Protein AF-A0A5C7I8L1-F1 (afdb_monomer_lite)

InterPro domains:
  IPR050905 Plant disease resistance NBS-LRR [PTHR33463] (68-186)

Sequence (195 aa):
MMLSGQLDSSQFASCCHCFVFIWFALHTPLSKLKREGNRSGIVGGEGLKMVEIVISVAGKVAEYLVAPVGHQFSYLCNYRSNVDNLKKEFEKLRNEKERVQHLVNDAERNGEEILQNVQKWLISVNVIIDEVGLFVGDEEKAKRQCLGGLCPDLKIRYQLSKKARKEMMVVTRLLAEGKFDQVSYRIVPENVAYV

Foldseek 3Di:
DDDDPPPPPVLCVQVCVVCVVVCCVLPPPVVVVVVVVVVVVPDDPVRVVVVVVVVVVVNVVCVVPCVVVVVLCCLLSCLVVLQVLLVVLLVVLVVLLVVLVVQVVVCVVVVWAFDPLSVVLNVLNVVLVVVVVVLVVLVVVQVVCCPDPDRPDSVSSSVSSVSSNVSSVSSVVSSVSSPDPHTTGDDDPDPPPDD

Secondary structure (DSSP, 8-state):
--------HHHHHHHHHHHHHHHHHHHS-HHHHHHHHHHHT---HHHHHHHHHHHHHHHHHHHHHHHHHHHHHHHHHTHHHHHHHHHHHHHHHHHHHHHHHHHHHHHHHTTPEEPHHHHHHHHHHHHHHHHHHHHHHHHHHHHHTTTTS----HHHHHHHHHHHHHHHHHHHHHHHHT--S--EE--PPP-----

pLDDT: mean 71.3, std 22.6, range [25.81, 98.5]

Radius of gyration: 28.96 Å; chains: 1; bounding box: 76×43×94 Å

Structure (mmCIF, N/CA/C/O backbone):
data_AF-A0A5C7I8L1-F1
#
_entry.id   AF-A0A5C7I8L1-F1
#
loop_
_atom_site.group_PDB
_atom_site.id
_atom_site.type_symbol
_atom_site.label_atom_id
_atom_site.label_alt_id
_atom_site.label_comp_id
_atom_site.label_asym_id
_atom_site.label_entity_id
_atom_site.label_seq_id
_atom_site.pdbx_PDB_ins_code
_atom_site.Cartn_x
_atom_site.Cartn_y
_atom_site.Cartn_z
_atom_site.occupancy
_atom_site.B_iso_or_equiv
_atom_site.auth_seq_id
_atom_site.auth_comp_id
_atom_site.auth_asym_id
_atom_site.auth_atom_id
_atom_site.pdbx_PDB_model_num
ATOM 1 N N . MET A 1 1 ? 4.132 31.130 -2.504 1.00 35.25 1 MET A N 1
ATOM 2 C CA . MET A 1 1 ? 4.542 29.969 -1.690 1.00 35.25 1 MET A CA 1
ATOM 3 C C . MET A 1 1 ? 3.941 28.715 -2.308 1.00 35.25 1 MET A C 1
ATOM 5 O O . MET A 1 1 ? 2.782 28.439 -2.064 1.00 35.25 1 MET A O 1
ATOM 9 N N . MET A 1 2 ? 4.689 28.016 -3.162 1.00 25.81 2 MET A N 1
ATOM 10 C CA . MET A 1 2 ? 4.542 26.578 -3.421 1.00 25.81 2 MET A CA 1
ATOM 11 C C . MET A 1 2 ? 5.914 26.063 -3.848 1.00 25.81 2 MET A C 1
ATOM 13 O O . MET A 1 2 ? 6.629 26.716 -4.605 1.00 25.81 2 MET A O 1
ATOM 17 N N . LEU A 1 3 ? 6.309 24.976 -3.200 1.00 27.98 3 LEU A N 1
ATOM 18 C CA . LEU A 1 3 ? 7.683 24.579 -2.947 1.00 27.98 3 LEU A CA 1
ATOM 19 C C . LEU A 1 3 ? 8.364 24.017 -4.196 1.00 27.98 3 LEU A C 1
ATOM 21 O O . LEU A 1 3 ? 7.908 23.052 -4.804 1.00 27.98 3 LEU A O 1
ATOM 25 N N . SER A 1 4 ? 9.511 24.610 -4.506 1.00 30.22 4 SER A N 1
ATOM 26 C CA . SER A 1 4 ? 10.580 24.056 -5.322 1.00 30.22 4 SER A CA 1
ATOM 27 C C . SER A 1 4 ? 11.080 22.745 -4.708 1.00 30.22 4 SER A C 1
ATOM 29 O O . SER A 1 4 ? 11.973 22.740 -3.861 1.00 30.22 4 SER A O 1
ATOM 31 N N . GLY A 1 5 ? 10.496 21.622 -5.124 1.00 30.44 5 GLY A N 1
ATOM 32 C CA . GLY A 1 5 ? 11.110 20.312 -4.954 1.00 30.44 5 GLY A CA 1
ATOM 33 C C . GLY A 1 5 ? 12.277 20.207 -5.927 1.00 30.44 5 GLY A C 1
ATOM 34 O O . GLY A 1 5 ? 12.062 20.115 -7.133 1.00 30.44 5 GLY A O 1
ATOM 35 N N . GLN A 1 6 ? 13.506 20.275 -5.413 1.00 28.23 6 GLN A N 1
ATOM 36 C CA . GLN A 1 6 ? 14.717 19.999 -6.181 1.00 28.23 6 GLN A CA 1
ATOM 37 C C . GLN A 1 6 ? 14.610 18.605 -6.809 1.00 28.23 6 GLN A C 1
ATOM 39 O O . GLN A 1 6 ? 14.791 17.582 -6.150 1.00 28.23 6 GLN A O 1
ATOM 44 N N . LEU A 1 7 ? 14.310 18.580 -8.104 1.00 32.47 7 LEU A N 1
ATOM 45 C CA . LEU A 1 7 ? 14.575 17.443 -8.969 1.00 32.47 7 LEU A CA 1
ATOM 46 C C . LEU A 1 7 ? 16.098 17.298 -9.056 1.00 32.47 7 LEU A C 1
ATOM 48 O O . LEU A 1 7 ? 16.776 18.042 -9.758 1.00 32.47 7 LEU A O 1
ATOM 52 N N . ASP A 1 8 ? 16.618 16.378 -8.249 1.00 28.36 8 ASP A N 1
ATOM 53 C CA . ASP A 1 8 ? 18.009 15.934 -8.212 1.00 28.36 8 ASP A CA 1
ATOM 54 C C . ASP A 1 8 ? 18.517 15.644 -9.639 1.00 28.36 8 ASP A C 1
ATOM 56 O O . ASP A 1 8 ? 17.899 14.891 -10.397 1.00 28.36 8 ASP A O 1
ATOM 60 N N . SER A 1 9 ? 19.644 16.256 -10.012 1.00 34.78 9 SER A N 1
ATOM 61 C CA . SER A 1 9 ? 20.298 16.160 -11.325 1.00 34.78 9 SER A CA 1
ATOM 62 C C . SER A 1 9 ? 20.662 14.722 -11.722 1.00 34.78 9 SER A C 1
ATOM 64 O O . SER A 1 9 ? 20.837 14.428 -12.908 1.00 34.78 9 SER A O 1
ATOM 66 N N . SER A 1 10 ? 20.665 13.789 -10.765 1.00 37.94 10 SER A N 1
ATOM 67 C CA . SER A 1 10 ? 20.761 12.350 -11.023 1.00 37.94 10 SER A CA 1
ATOM 68 C C . SER A 1 10 ? 19.529 11.749 -11.727 1.00 37.94 10 SER A C 1
ATOM 70 O O . SER A 1 10 ? 19.657 10.729 -12.409 1.00 37.94 10 SER A O 1
ATOM 72 N N . GLN A 1 11 ? 18.342 12.371 -11.628 1.00 39.69 11 GLN A N 1
ATOM 73 C CA . GLN A 1 11 ? 17.119 11.920 -12.317 1.00 39.69 11 GLN A CA 1
ATOM 74 C C . GLN A 1 11 ? 17.184 12.153 -13.827 1.00 39.69 11 GLN A C 1
ATOM 76 O O . GLN A 1 11 ? 16.751 11.299 -14.603 1.00 39.69 11 GLN A O 1
ATOM 81 N N . PHE A 1 12 ? 17.786 13.265 -14.255 1.00 31.41 12 PHE A N 1
ATOM 82 C CA . PHE A 1 12 ? 17.987 13.535 -15.675 1.00 31.41 12 PHE A CA 1
ATOM 83 C C . PHE A 1 12 ? 19.061 12.626 -16.272 1.00 31.41 12 PHE A C 1
ATOM 85 O O . PHE A 1 12 ? 18.862 12.113 -17.364 1.00 31.41 12 PHE A O 1
ATOM 92 N N . ALA A 1 13 ? 20.146 12.317 -15.558 1.00 35.22 13 ALA A N 1
ATOM 93 C CA . ALA A 1 13 ? 21.229 11.496 -16.109 1.00 35.22 13 ALA A CA 1
ATOM 94 C C . ALA A 1 13 ? 20.788 10.075 -16.532 1.00 35.22 13 ALA A C 1
ATOM 96 O O . ALA A 1 13 ? 21.251 9.571 -17.555 1.00 35.22 13 ALA A O 1
ATOM 97 N N . SER A 1 14 ? 19.848 9.446 -15.810 1.00 41.12 14 SER A N 1
ATOM 98 C CA . SER A 1 14 ? 19.389 8.079 -16.127 1.00 41.12 14 SER A CA 1
ATOM 99 C C . SER A 1 14 ? 18.373 8.013 -17.282 1.00 41.12 14 SER A C 1
ATOM 101 O O . SER A 1 14 ? 18.357 7.038 -18.030 1.00 41.12 14 SER A O 1
ATOM 103 N N . CYS A 1 15 ? 17.570 9.067 -17.481 1.00 42.03 15 CYS A N 1
ATOM 104 C CA . CYS A 1 15 ? 16.625 9.168 -18.603 1.00 42.03 15 CYS A CA 1
ATOM 105 C C . CYS A 1 15 ? 17.247 9.810 -19.853 1.00 42.03 15 CYS A C 1
ATOM 107 O O . CYS A 1 15 ? 16.900 9.434 -20.976 1.00 42.03 15 CYS A O 1
ATOM 109 N N . CYS A 1 16 ? 18.200 10.730 -19.682 1.00 40.06 16 CYS A N 1
ATOM 110 C CA . CYS A 1 16 ? 18.861 11.409 -20.787 1.00 40.06 16 CYS A CA 1
ATOM 111 C C . CYS A 1 16 ? 19.688 10.443 -21.631 1.00 40.06 16 CYS A C 1
ATOM 113 O O . CYS A 1 16 ? 19.670 10.586 -22.837 1.00 40.06 16 CYS A O 1
ATOM 115 N N . HIS A 1 17 ? 20.323 9.396 -21.101 1.00 40.94 17 HIS A N 1
ATOM 116 C CA . HIS A 1 17 ? 21.058 8.483 -21.990 1.00 40.94 17 HIS A CA 1
ATOM 117 C C . HIS A 1 17 ? 20.153 7.632 -22.906 1.00 40.94 17 HIS A C 1
ATOM 119 O O . HIS A 1 17 ? 20.587 7.252 -23.983 1.00 40.94 17 HIS A O 1
ATOM 125 N N . CYS A 1 18 ? 18.886 7.372 -22.569 1.00 40.22 18 CYS A N 1
ATOM 126 C CA . CYS A 1 18 ? 17.985 6.660 -23.491 1.00 40.22 18 CYS A CA 1
ATOM 127 C C . CYS A 1 18 ? 17.294 7.613 -24.474 1.00 40.22 18 CYS A C 1
ATOM 129 O O . CYS A 1 18 ? 17.267 7.341 -25.672 1.00 40.22 18 CYS A O 1
ATOM 131 N N . PHE A 1 19 ? 16.795 8.761 -24.005 1.00 41.31 19 PHE A N 1
ATOM 132 C CA . PHE A 1 19 ? 16.147 9.732 -24.891 1.00 41.31 19 PHE A CA 1
ATOM 133 C C . PHE A 1 19 ? 17.138 10.552 -25.711 1.00 41.31 19 PHE A C 1
ATOM 135 O O . PHE A 1 19 ? 16.836 10.826 -26.858 1.00 41.31 19 PHE A O 1
ATOM 142 N N . VAL A 1 20 ? 18.323 10.901 -25.201 1.00 44.50 20 VAL A N 1
ATOM 143 C CA . VAL A 1 20 ? 19.348 11.624 -25.976 1.00 44.50 20 VAL A CA 1
ATOM 144 C C . VAL A 1 20 ? 19.975 10.710 -27.018 1.00 44.50 20 VAL A C 1
ATOM 146 O O . VAL A 1 20 ? 20.242 11.206 -28.095 1.00 44.50 20 VAL A O 1
ATOM 149 N N . PHE A 1 21 ? 20.138 9.399 -26.793 1.00 42.41 21 PHE A N 1
ATOM 150 C CA . PHE A 1 21 ? 20.603 8.492 -27.857 1.00 42.41 21 PHE A CA 1
ATOM 151 C C . PHE A 1 21 ? 19.530 8.235 -28.916 1.00 42.41 21 PHE A C 1
ATOM 153 O O . PHE A 1 21 ? 19.849 8.247 -30.099 1.00 42.41 21 PHE A O 1
ATOM 160 N N . ILE A 1 22 ? 18.263 8.070 -28.527 1.00 45.62 22 ILE A N 1
ATOM 161 C CA . ILE A 1 22 ? 17.156 7.920 -29.485 1.00 45.62 22 ILE A CA 1
ATOM 162 C C . ILE A 1 22 ? 16.899 9.244 -30.225 1.00 45.62 22 ILE A C 1
ATOM 164 O O . ILE A 1 22 ? 16.724 9.240 -31.436 1.00 45.62 22 ILE A O 1
ATOM 168 N N . TRP A 1 23 ? 16.972 10.390 -29.545 1.00 40.44 23 TRP A N 1
ATOM 169 C CA . TRP A 1 23 ? 16.882 11.722 -30.148 1.00 40.44 23 TRP A CA 1
ATOM 170 C C . TRP A 1 23 ? 18.102 12.030 -31.017 1.00 40.44 23 TRP A C 1
ATOM 172 O O . TRP A 1 23 ? 17.923 12.490 -32.130 1.00 40.44 23 TRP A O 1
ATOM 182 N N . PHE A 1 24 ? 19.337 11.731 -30.602 1.00 39.69 24 PHE A N 1
ATOM 183 C CA . PHE A 1 24 ? 20.508 11.878 -31.475 1.00 39.69 24 PHE A CA 1
ATOM 184 C C . PHE A 1 24 ? 20.442 10.931 -32.670 1.00 39.69 24 PHE A C 1
ATOM 186 O O . PHE A 1 24 ? 20.843 11.346 -33.745 1.00 39.69 24 PHE A O 1
ATOM 193 N N . ALA A 1 25 ? 19.934 9.705 -32.527 1.00 45.06 25 ALA A N 1
ATOM 194 C CA . ALA A 1 25 ? 19.793 8.761 -33.636 1.00 45.06 25 ALA A CA 1
ATOM 195 C C . ALA A 1 25 ? 18.643 9.124 -34.596 1.00 45.06 25 ALA A C 1
ATOM 197 O O . ALA A 1 25 ? 18.759 8.880 -35.792 1.00 45.06 25 ALA A O 1
ATOM 198 N N . LEU A 1 26 ? 17.561 9.737 -34.100 1.00 46.12 26 LEU A N 1
ATOM 199 C CA . LEU A 1 26 ? 16.397 10.156 -34.899 1.00 46.12 26 LEU A CA 1
ATOM 200 C C . LEU A 1 26 ? 16.487 11.605 -35.417 1.00 46.12 26 LEU A C 1
ATOM 202 O O . LEU A 1 26 ? 15.844 11.937 -36.405 1.00 46.12 26 LEU A O 1
ATOM 206 N N . HIS A 1 27 ? 17.280 12.465 -34.771 1.00 45.00 27 HIS A N 1
ATOM 207 C CA . HIS A 1 27 ? 17.496 13.877 -35.117 1.00 45.00 27 HIS A CA 1
ATOM 208 C C . HIS A 1 27 ? 18.967 14.211 -35.420 1.00 45.00 27 HIS A C 1
ATOM 210 O O . HIS A 1 27 ? 19.322 15.390 -35.466 1.00 45.00 27 HIS A O 1
ATOM 216 N N . THR A 1 28 ? 19.852 13.238 -35.684 1.00 44.91 28 THR A N 1
ATOM 217 C CA . THR A 1 28 ? 21.019 13.563 -36.520 1.00 44.91 28 THR A CA 1
ATOM 218 C C . THR A 1 28 ? 20.488 13.749 -37.933 1.00 44.91 28 THR A C 1
ATOM 220 O O . THR A 1 28 ? 20.011 12.790 -38.539 1.00 44.91 28 THR A O 1
ATOM 223 N N . PRO A 1 29 ? 20.505 14.974 -38.484 1.00 46.12 29 PRO A N 1
ATOM 224 C CA . PRO A 1 29 ? 19.939 15.183 -39.800 1.00 46.12 29 PRO A CA 1
ATOM 225 C C . PRO A 1 29 ? 20.764 14.376 -40.809 1.00 46.12 29 PRO A C 1
ATOM 227 O O . PRO A 1 29 ? 21.992 14.503 -40.851 1.00 46.12 29 PRO A O 1
ATOM 230 N N . LEU A 1 30 ? 20.084 13.574 -41.640 1.00 49.22 30 LEU A N 1
ATOM 231 C CA . LEU A 1 30 ? 20.656 12.798 -42.758 1.00 49.22 30 LEU A CA 1
ATOM 232 C C . LEU A 1 30 ? 21.676 13.601 -43.590 1.00 49.22 30 LEU A C 1
ATOM 234 O O . LEU A 1 30 ? 22.592 13.041 -44.194 1.00 49.22 30 LEU A O 1
ATOM 238 N N . SER A 1 31 ? 21.527 14.928 -43.609 1.00 45.38 31 SER A N 1
ATOM 239 C CA . SER A 1 31 ? 22.418 15.877 -44.270 1.00 45.38 31 SER A CA 1
ATOM 240 C C . SER A 1 31 ? 23.874 15.827 -43.788 1.00 45.38 31 SER A C 1
ATOM 242 O O . SER A 1 31 ? 24.760 16.184 -44.565 1.00 45.38 31 SER A O 1
ATOM 244 N N . LYS A 1 32 ? 24.160 15.366 -42.559 1.00 52.31 32 LYS A N 1
ATOM 245 C CA . LYS A 1 32 ? 25.540 15.170 -42.079 1.00 52.31 32 LYS A CA 1
ATOM 246 C C . LYS A 1 32 ? 26.186 13.907 -42.654 1.00 52.31 32 LYS A C 1
ATOM 248 O O . LYS A 1 32 ? 27.288 14.002 -43.181 1.00 52.31 32 LYS A O 1
ATOM 253 N N . LEU A 1 33 ? 25.471 12.780 -42.684 1.00 49.44 33 LEU A N 1
ATOM 254 C CA . LEU A 1 33 ? 25.961 11.533 -43.295 1.00 49.44 33 LEU A CA 1
ATOM 255 C C . LEU A 1 33 ? 26.162 11.673 -44.816 1.00 49.44 33 LEU A C 1
ATOM 257 O O . LEU A 1 33 ? 27.167 11.215 -45.359 1.00 49.44 33 LEU A O 1
ATOM 261 N N . LYS A 1 34 ? 25.258 12.393 -45.500 1.00 46.16 34 LYS A N 1
ATOM 262 C CA . LYS A 1 34 ? 25.374 12.725 -46.935 1.00 46.16 34 LYS A CA 1
ATOM 263 C C . LYS A 1 34 ? 26.643 13.538 -47.246 1.00 46.16 34 LYS A C 1
ATOM 265 O O . LYS A 1 34 ? 27.262 13.345 -48.291 1.00 46.16 34 LYS A O 1
ATOM 270 N N . ARG A 1 35 ? 27.038 14.445 -46.342 1.00 47.19 35 ARG A N 1
ATOM 271 C CA . ARG A 1 35 ? 28.202 15.335 -46.501 1.00 47.19 35 ARG A CA 1
ATOM 272 C C . ARG A 1 35 ? 29.532 14.605 -46.293 1.00 47.19 35 ARG A C 1
ATOM 274 O O . ARG A 1 35 ? 30.491 14.921 -46.990 1.00 47.19 35 ARG A O 1
ATOM 281 N N . GLU A 1 36 ? 29.579 13.630 -45.387 1.00 47.38 36 GLU A N 1
ATOM 282 C CA . GLU A 1 36 ? 30.750 12.767 -45.165 1.00 47.38 36 GLU A CA 1
ATOM 283 C C . GLU A 1 36 ? 30.988 11.826 -46.364 1.00 47.38 36 GLU A C 1
ATOM 285 O O . GLU A 1 36 ? 32.103 11.737 -46.878 1.00 47.38 36 GLU A O 1
ATOM 290 N N . GLY A 1 37 ? 29.925 11.189 -46.878 1.00 47.81 37 GLY A N 1
ATOM 291 C CA . GLY A 1 37 ? 30.009 10.252 -48.007 1.00 47.81 37 GLY A CA 1
ATOM 292 C C . GLY A 1 37 ? 30.434 10.906 -49.327 1.00 47.81 37 GLY A C 1
ATOM 293 O O . GLY A 1 37 ? 31.308 10.385 -50.019 1.00 47.81 37 GLY A O 1
ATOM 294 N N . ASN A 1 38 ? 29.897 12.093 -49.644 1.00 45.34 38 ASN A N 1
ATOM 295 C CA . ASN A 1 38 ? 30.306 12.857 -50.832 1.00 45.34 38 ASN A CA 1
ATOM 296 C C . ASN A 1 38 ? 31.734 13.418 -50.731 1.00 45.34 38 ASN A C 1
ATOM 298 O O . ASN A 1 38 ? 32.359 13.663 -51.759 1.00 45.34 38 ASN A O 1
ATOM 302 N N . ARG A 1 39 ? 32.257 13.638 -49.516 1.00 48.75 39 ARG A N 1
ATOM 303 C CA . ARG A 1 39 ? 33.617 14.156 -49.296 1.00 48.75 39 ARG A CA 1
ATOM 304 C C . ARG A 1 39 ? 34.689 13.078 -49.474 1.00 48.75 39 ARG A C 1
ATOM 306 O O . ARG A 1 39 ? 35.819 13.410 -49.808 1.00 48.75 39 ARG A O 1
ATOM 313 N N . SER A 1 40 ? 34.345 11.811 -49.254 1.00 51.38 40 SER A N 1
ATOM 314 C CA . SER A 1 40 ? 35.306 10.704 -49.286 1.00 51.38 40 SER A CA 1
ATOM 315 C C . SER A 1 40 ? 35.397 10.006 -50.658 1.00 51.38 40 SER A C 1
ATOM 317 O O . SER A 1 40 ? 36.338 9.260 -50.894 1.00 51.38 40 SER A O 1
ATOM 319 N N . GLY A 1 41 ? 34.469 10.269 -51.592 1.00 52.19 41 GLY A N 1
ATOM 320 C CA . GLY A 1 41 ? 34.546 9.784 -52.983 1.00 52.19 41 GLY A CA 1
ATOM 321 C C . GLY A 1 41 ? 34.340 8.272 -53.176 1.00 52.19 41 GLY A C 1
ATOM 322 O O . GLY A 1 41 ? 34.645 7.751 -54.243 1.00 52.19 41 GLY A O 1
ATOM 323 N N . ILE A 1 42 ? 33.830 7.556 -52.166 1.00 52.72 42 ILE A N 1
ATOM 324 C CA . ILE A 1 42 ? 33.903 6.080 -52.096 1.00 52.72 42 ILE A CA 1
ATOM 325 C C . ILE A 1 42 ? 32.679 5.369 -52.721 1.00 52.72 42 ILE A C 1
ATOM 327 O O . ILE A 1 42 ? 32.702 4.156 -52.893 1.00 52.72 42 ILE A O 1
ATOM 331 N N . VAL A 1 43 ? 31.599 6.068 -53.101 1.00 53.19 43 VAL A N 1
ATOM 332 C CA . VAL A 1 43 ? 30.349 5.399 -53.528 1.00 53.19 43 VAL A CA 1
ATOM 333 C C . VAL A 1 43 ? 29.802 5.981 -54.834 1.00 53.19 43 VAL A C 1
ATOM 335 O O . VAL A 1 43 ? 29.354 7.125 -54.875 1.00 53.19 43 VAL A O 1
ATOM 338 N N . GLY A 1 44 ? 29.814 5.178 -55.904 1.00 54.53 44 GLY A N 1
ATOM 339 C CA . GLY A 1 44 ? 29.181 5.512 -57.186 1.00 54.53 44 GLY A CA 1
ATOM 340 C C . GLY A 1 44 ? 27.657 5.681 -57.078 1.00 54.53 44 GLY A C 1
ATOM 341 O O . GLY A 1 44 ? 27.030 5.233 -56.115 1.00 54.53 44 GLY A O 1
ATOM 342 N N . GLY A 1 45 ? 27.043 6.322 -58.080 1.00 56.06 45 GLY A N 1
ATOM 343 C CA . GLY A 1 45 ? 25.639 6.771 -58.050 1.00 56.06 45 GLY A CA 1
ATOM 344 C C . GLY A 1 45 ? 24.581 5.694 -57.755 1.00 56.06 45 GLY A C 1
ATOM 345 O O . GLY A 1 45 ? 23.511 6.019 -57.243 1.00 56.06 45 GLY A O 1
ATOM 346 N N . GLU A 1 46 ? 24.872 4.418 -58.010 1.00 57.28 46 GLU A N 1
ATOM 347 C CA . GLU A 1 46 ? 23.982 3.293 -57.684 1.00 57.28 46 GLU A CA 1
ATOM 348 C C . GLU A 1 46 ? 24.056 2.883 -56.204 1.00 57.28 46 GLU A C 1
ATOM 350 O O . GLU A 1 46 ? 23.029 2.588 -55.589 1.00 57.28 46 GLU A O 1
ATOM 355 N N . GLY A 1 47 ? 25.239 2.961 -55.585 1.00 52.31 47 GLY A N 1
ATOM 356 C CA . GLY A 1 47 ? 25.417 2.684 -54.156 1.00 52.31 47 GLY A CA 1
ATOM 357 C C . GLY A 1 47 ? 24.760 3.742 -53.261 1.00 52.31 47 GLY A C 1
ATOM 358 O O . GLY A 1 47 ? 24.229 3.415 -52.202 1.00 52.31 47 GLY A O 1
ATOM 359 N N . LEU A 1 48 ? 24.698 4.998 -53.719 1.00 56.69 48 LEU A N 1
ATOM 360 C CA . LEU A 1 48 ? 23.981 6.081 -53.032 1.00 56.69 48 LEU A CA 1
ATOM 361 C C . LEU A 1 48 ? 22.461 5.854 -52.986 1.00 56.69 48 LEU A C 1
ATOM 363 O O . LEU A 1 48 ? 21.840 6.157 -51.968 1.00 56.69 48 LEU A O 1
ATOM 367 N N . LYS A 1 49 ? 21.872 5.283 -54.047 1.00 62.16 49 LYS A N 1
ATOM 368 C CA . LYS A 1 49 ? 20.436 4.949 -54.092 1.00 62.16 49 LYS A CA 1
ATOM 369 C C . LYS A 1 49 ? 20.084 3.824 -53.121 1.00 62.16 49 LYS A C 1
ATOM 371 O O . LYS A 1 49 ? 19.077 3.913 -52.426 1.00 62.16 49 LYS A O 1
ATOM 376 N N . MET A 1 50 ? 20.928 2.795 -53.030 1.00 57.50 50 MET A N 1
ATOM 377 C CA . MET A 1 50 ? 20.740 1.705 -52.064 1.00 57.50 50 MET A CA 1
ATOM 378 C C . MET A 1 50 ? 20.786 2.206 -50.616 1.00 57.50 50 MET A C 1
ATOM 380 O O . MET A 1 50 ? 19.923 1.846 -49.818 1.00 57.50 50 MET A O 1
ATOM 384 N N . VAL A 1 51 ? 21.736 3.086 -50.283 1.00 50.50 51 VAL A N 1
ATOM 385 C CA . VAL A 1 51 ? 21.834 3.684 -48.941 1.00 50.50 51 VAL A CA 1
ATOM 386 C C . VAL A 1 51 ? 20.597 4.530 -48.609 1.00 50.50 51 VAL A C 1
ATOM 388 O O . VAL A 1 51 ? 20.066 4.421 -47.506 1.00 50.50 51 VAL A O 1
ATOM 391 N N . GLU A 1 52 ? 20.080 5.323 -49.551 1.00 56.53 52 GLU A N 1
ATOM 392 C CA . GLU A 1 52 ? 18.859 6.119 -49.337 1.00 56.53 52 GLU A CA 1
ATOM 393 C C . GLU A 1 52 ? 17.611 5.262 -49.099 1.00 56.53 52 GLU A C 1
ATOM 395 O O . GLU A 1 52 ? 16.815 5.574 -48.210 1.00 56.53 52 GLU A O 1
ATOM 400 N N . ILE A 1 53 ? 17.456 4.160 -49.841 1.00 68.69 53 ILE A N 1
ATOM 401 C CA . ILE A 1 53 ? 16.333 3.230 -49.665 1.00 68.69 53 ILE A CA 1
ATOM 402 C C . ILE A 1 53 ? 16.395 2.581 -48.280 1.00 68.69 53 ILE A C 1
ATOM 404 O O . ILE A 1 53 ? 15.392 2.562 -47.566 1.00 68.69 53 ILE A O 1
ATOM 408 N N . VAL A 1 54 ? 17.574 2.110 -47.863 1.00 55.91 54 VAL A N 1
ATOM 409 C CA . VAL A 1 54 ? 17.766 1.490 -46.542 1.00 55.91 54 VAL A CA 1
ATOM 410 C C . VAL A 1 54 ? 17.449 2.479 -45.416 1.00 55.91 54 VAL A C 1
ATOM 412 O O . VAL A 1 54 ? 16.758 2.112 -44.466 1.00 55.91 54 VAL A O 1
ATOM 415 N N . ILE A 1 55 ? 17.869 3.743 -45.534 1.00 58.69 55 ILE A N 1
ATOM 416 C CA . ILE A 1 55 ? 17.575 4.774 -44.526 1.00 58.69 55 ILE A CA 1
ATOM 417 C C . ILE A 1 55 ? 16.077 5.121 -44.491 1.00 58.69 55 ILE A C 1
ATOM 419 O O . ILE A 1 55 ? 15.509 5.258 -43.409 1.00 58.69 55 ILE A O 1
ATOM 423 N N . SER A 1 56 ? 15.413 5.230 -45.646 1.00 64.19 56 SER A N 1
ATOM 424 C CA . SER A 1 56 ? 13.973 5.526 -45.718 1.00 64.19 56 SER A CA 1
ATOM 425 C C . SER A 1 56 ? 13.122 4.414 -45.095 1.00 64.19 56 SER A C 1
ATOM 427 O O . SER A 1 56 ? 12.196 4.688 -44.327 1.00 64.19 56 SER A O 1
ATOM 429 N N . VAL A 1 57 ? 13.472 3.155 -45.372 1.00 65.81 57 VAL A N 1
ATOM 430 C CA . VAL A 1 57 ? 12.818 1.988 -44.768 1.00 65.81 57 VAL A CA 1
ATOM 431 C C . VAL A 1 57 ? 13.068 1.958 -43.259 1.00 65.81 57 VAL A C 1
ATOM 433 O O . VAL A 1 57 ? 12.117 1.794 -42.497 1.00 65.81 57 VAL A O 1
ATOM 436 N N . ALA A 1 58 ? 14.307 2.190 -42.814 1.00 53.50 58 ALA A N 1
ATOM 437 C CA . ALA A 1 58 ? 14.642 2.254 -41.391 1.00 53.50 58 ALA A CA 1
ATOM 438 C C . ALA A 1 58 ? 13.877 3.370 -40.652 1.00 53.50 58 ALA A C 1
ATOM 440 O O . ALA A 1 58 ? 13.385 3.136 -39.550 1.00 53.50 58 ALA A O 1
ATOM 441 N N . GLY A 1 59 ? 13.711 4.546 -41.267 1.00 59.12 59 GLY A N 1
ATOM 442 C CA . GLY A 1 59 ? 12.942 5.662 -40.706 1.00 59.12 59 GLY A CA 1
ATOM 443 C C . GLY A 1 59 ? 11.465 5.322 -40.498 1.00 59.12 59 GLY A C 1
ATOM 444 O O . GLY A 1 59 ? 10.941 5.503 -39.401 1.00 59.12 59 GLY A O 1
ATOM 445 N N . LYS A 1 60 ? 10.812 4.725 -41.505 1.00 59.44 60 LYS A N 1
ATOM 446 C CA . LYS A 1 60 ? 9.418 4.269 -41.370 1.00 59.44 60 LYS A CA 1
ATOM 447 C C . LYS A 1 60 ? 9.266 3.195 -40.297 1.00 59.44 60 LYS A C 1
ATOM 449 O O . LYS A 1 60 ? 8.334 3.257 -39.504 1.00 59.44 60 LYS A O 1
ATOM 454 N N . VAL A 1 61 ? 10.179 2.224 -40.242 1.00 56.69 61 VAL A N 1
ATOM 455 C CA . VAL A 1 61 ? 10.163 1.181 -39.202 1.00 56.69 61 VAL A CA 1
ATOM 456 C C . VAL A 1 61 ? 10.328 1.796 -37.808 1.00 56.69 61 VAL A C 1
ATOM 458 O O . VAL A 1 61 ? 9.625 1.392 -36.884 1.00 56.69 61 VAL A O 1
ATOM 461 N N . ALA A 1 62 ? 11.184 2.809 -37.650 1.00 51.41 62 ALA A N 1
ATOM 462 C CA . ALA A 1 62 ? 11.340 3.519 -36.385 1.00 51.41 62 ALA A CA 1
ATOM 463 C C . ALA A 1 62 ? 10.043 4.226 -35.951 1.00 51.41 62 ALA A C 1
ATOM 465 O O . ALA A 1 62 ? 9.637 4.071 -34.802 1.00 51.41 62 ALA A O 1
ATOM 466 N N . GLU A 1 63 ? 9.340 4.917 -36.853 1.00 53.59 63 GLU A N 1
ATOM 467 C CA . GLU A 1 63 ? 8.063 5.587 -36.546 1.00 53.59 63 GLU A CA 1
ATOM 468 C C . GLU A 1 63 ? 6.992 4.616 -36.013 1.00 53.59 63 GLU A C 1
ATOM 470 O O . GLU A 1 63 ? 6.321 4.921 -35.025 1.00 53.59 63 GLU A O 1
ATOM 475 N N . TYR A 1 64 ? 6.879 3.413 -36.593 1.00 51.84 64 TYR A N 1
ATOM 476 C CA . TYR A 1 64 ? 5.935 2.386 -36.124 1.00 51.84 64 TYR A CA 1
ATOM 477 C C . TYR A 1 64 ? 6.324 1.762 -34.775 1.00 51.84 64 TYR A C 1
ATOM 479 O O . TYR A 1 64 ? 5.453 1.313 -34.027 1.00 51.84 64 TYR A O 1
ATOM 487 N N . LEU A 1 65 ? 7.618 1.734 -34.442 1.00 46.31 65 LEU A N 1
ATOM 488 C CA . LEU A 1 65 ? 8.125 1.135 -33.205 1.00 46.31 65 LEU A CA 1
ATOM 489 C C . LEU A 1 65 ? 8.173 2.118 -32.025 1.00 46.31 65 LEU A C 1
ATOM 491 O O . LEU A 1 65 ? 8.166 1.675 -30.879 1.00 46.31 65 LEU A O 1
ATOM 495 N N . VAL A 1 66 ? 8.165 3.436 -32.254 1.00 49.91 66 VAL A N 1
ATOM 496 C CA . VAL A 1 66 ? 8.254 4.449 -31.181 1.00 49.91 66 VAL A CA 1
ATOM 497 C C . VAL A 1 66 ? 7.048 4.405 -30.230 1.00 49.91 66 VAL A C 1
ATOM 499 O O . VAL A 1 66 ? 7.224 4.475 -29.011 1.00 49.91 66 VAL A O 1
ATOM 502 N N . ALA A 1 67 ? 5.824 4.245 -30.746 1.00 48.47 67 ALA A N 1
ATOM 503 C CA . ALA A 1 67 ? 4.613 4.319 -29.921 1.00 48.47 67 ALA A CA 1
ATOM 504 C C . ALA A 1 67 ? 4.420 3.121 -28.954 1.00 48.47 67 ALA A C 1
ATOM 506 O O . ALA A 1 67 ? 4.176 3.361 -27.767 1.00 48.47 67 ALA A O 1
ATOM 507 N N . PRO A 1 68 ? 4.583 1.844 -29.369 1.00 45.34 68 PRO A N 1
ATOM 508 C CA . PRO A 1 68 ? 4.480 0.696 -28.456 1.00 45.34 68 PRO A CA 1
ATOM 509 C C . PRO A 1 68 ? 5.606 0.656 -27.413 1.00 45.34 68 PRO A C 1
ATOM 511 O O . PRO A 1 68 ? 5.395 0.267 -26.261 1.00 45.34 68 PRO A O 1
ATOM 514 N N . VAL A 1 69 ? 6.806 1.087 -27.812 1.00 46.75 69 VAL A N 1
ATOM 515 C CA . VAL A 1 69 ? 8.005 1.113 -26.966 1.00 46.75 69 VAL A CA 1
ATOM 516 C C . VAL A 1 69 ? 7.882 2.193 -25.884 1.00 46.75 69 VAL A C 1
ATOM 518 O O . VAL A 1 69 ? 8.239 1.946 -24.732 1.00 46.75 69 VAL A O 1
ATOM 521 N N . GLY A 1 70 ? 7.275 3.345 -26.191 1.00 51.03 70 GLY A N 1
ATOM 522 C CA . GLY A 1 70 ? 7.097 4.452 -25.245 1.00 51.03 70 GLY A CA 1
ATOM 523 C C . GLY A 1 70 ? 6.337 4.083 -23.962 1.00 51.03 70 GLY A C 1
ATOM 524 O O . GLY A 1 70 ? 6.768 4.442 -22.865 1.00 51.03 70 GLY A O 1
ATOM 525 N N . HIS A 1 71 ? 5.250 3.305 -24.056 1.00 56.09 71 HIS A N 1
ATOM 526 C CA . HIS A 1 71 ? 4.480 2.905 -22.868 1.00 56.09 71 HIS A CA 1
ATOM 527 C C . HIS A 1 71 ? 5.275 1.963 -21.950 1.00 56.09 71 HIS A C 1
ATOM 529 O O . HIS A 1 71 ? 5.225 2.101 -20.728 1.00 56.09 71 HIS A O 1
ATOM 535 N N . GLN A 1 72 ? 6.057 1.035 -22.510 1.00 51.91 72 GLN A N 1
ATOM 536 C CA . GLN A 1 72 ? 6.906 0.134 -21.722 1.00 51.91 72 GLN A CA 1
ATOM 537 C C . GLN A 1 72 ? 8.115 0.861 -21.115 1.00 51.91 72 GLN A C 1
ATOM 539 O O . GLN A 1 72 ? 8.447 0.627 -19.951 1.00 51.91 72 GLN A O 1
ATOM 544 N N . PHE A 1 73 ? 8.708 1.805 -21.852 1.00 54.25 73 PHE A N 1
ATOM 545 C CA . PHE A 1 73 ? 9.786 2.662 -21.354 1.00 54.25 73 PHE A CA 1
ATOM 546 C C . PHE A 1 73 ? 9.322 3.635 -20.272 1.00 54.25 73 PHE A C 1
ATOM 548 O O . PHE A 1 73 ? 10.109 3.954 -19.384 1.00 54.25 73 PHE A O 1
ATOM 555 N N . SER A 1 74 ? 8.046 4.038 -20.258 1.00 61.72 74 SER A N 1
A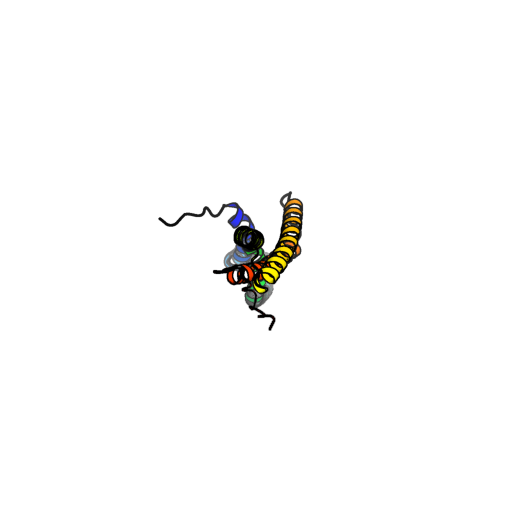TOM 556 C CA . SER A 1 74 ? 7.511 4.912 -19.206 1.00 61.72 74 SER A CA 1
ATOM 557 C C . SER A 1 74 ? 7.716 4.334 -17.801 1.00 61.72 74 SER A C 1
ATOM 559 O O . SER A 1 74 ? 8.056 5.068 -16.881 1.00 61.72 74 SER A O 1
ATOM 561 N N . TYR A 1 75 ? 7.616 3.012 -17.628 1.00 58.50 75 TYR A N 1
ATOM 562 C CA . TYR A 1 75 ? 7.856 2.352 -16.340 1.00 58.50 75 TYR A CA 1
ATOM 563 C C . TYR A 1 75 ? 9.331 2.354 -15.931 1.00 58.50 75 TYR A C 1
ATOM 565 O O . TYR A 1 75 ? 9.621 2.374 -14.735 1.00 58.50 75 TYR A O 1
ATOM 573 N N . LEU A 1 76 ? 10.247 2.334 -16.904 1.00 60.00 76 LEU A N 1
ATOM 574 C CA . LEU A 1 76 ? 11.693 2.422 -16.686 1.00 60.00 76 LEU A CA 1
ATOM 575 C C . LEU A 1 76 ? 12.102 3.855 -16.343 1.00 60.00 76 LEU A C 1
ATOM 577 O O . LEU A 1 76 ? 12.794 4.073 -15.351 1.00 60.00 76 LEU A O 1
ATOM 581 N N . CYS A 1 77 ? 11.614 4.826 -17.117 1.00 57.22 77 CYS A N 1
ATOM 582 C CA . CYS A 1 77 ? 11.860 6.249 -16.902 1.00 57.22 77 CYS A CA 1
ATOM 583 C C . CYS A 1 77 ? 11.226 6.755 -15.598 1.00 57.22 77 CYS A C 1
ATOM 585 O O . CYS A 1 77 ? 11.832 7.552 -14.889 1.00 57.22 77 CYS A O 1
ATOM 587 N N . ASN A 1 78 ? 10.052 6.230 -15.233 1.00 66.88 78 ASN A N 1
ATOM 588 C CA . ASN A 1 78 ? 9.330 6.603 -14.015 1.00 66.88 78 ASN A CA 1
ATOM 589 C C . ASN A 1 78 ? 9.584 5.639 -12.847 1.00 66.88 78 ASN A C 1
ATOM 591 O O . ASN A 1 78 ? 8.902 5.740 -11.832 1.00 66.88 78 ASN A O 1
ATOM 595 N N . TYR A 1 79 ? 10.547 4.713 -12.956 1.00 73.50 79 TYR A N 1
ATOM 596 C CA . TYR A 1 79 ? 10.845 3.719 -11.916 1.00 73.50 79 TYR A CA 1
ATOM 597 C C . TYR A 1 79 ? 11.016 4.365 -10.536 1.00 73.50 79 TYR A C 1
ATOM 599 O O . TYR A 1 79 ? 10.314 4.001 -9.595 1.00 73.50 79 TYR A O 1
ATOM 607 N N . ARG A 1 80 ? 11.903 5.366 -10.438 1.00 74.69 80 ARG A N 1
ATOM 608 C CA . ARG A 1 80 ? 12.197 6.062 -9.177 1.00 74.69 80 ARG A CA 1
ATOM 609 C C . ARG A 1 80 ? 10.954 6.756 -8.625 1.00 74.69 80 ARG A C 1
ATOM 611 O O . ARG A 1 80 ? 10.623 6.560 -7.468 1.00 74.69 80 ARG A O 1
ATOM 618 N N . SER A 1 81 ? 10.215 7.475 -9.471 1.00 79.31 81 SER A N 1
ATOM 619 C CA . SER A 1 81 ? 8.977 8.141 -9.049 1.00 79.31 81 SER A CA 1
ATOM 620 C C . SER A 1 81 ? 7.912 7.149 -8.569 1.00 79.31 81 SER A C 1
ATOM 622 O O . SER A 1 81 ? 7.297 7.383 -7.536 1.00 79.31 81 SER A O 1
ATOM 624 N N . ASN A 1 82 ? 7.716 6.020 -9.257 1.00 79.19 82 ASN A N 1
ATOM 625 C CA . ASN A 1 82 ? 6.738 5.005 -8.855 1.00 79.19 82 ASN A CA 1
ATOM 626 C C . ASN A 1 82 ? 7.085 4.384 -7.494 1.00 79.19 82 ASN A C 1
ATOM 628 O O . ASN A 1 82 ? 6.203 4.207 -6.657 1.00 79.19 82 ASN A O 1
ATOM 632 N N . VAL A 1 83 ? 8.365 4.080 -7.276 1.00 86.31 83 VAL A N 1
ATOM 633 C CA . VAL A 1 83 ? 8.886 3.551 -6.010 1.00 86.31 83 VAL A CA 1
ATOM 634 C C . VAL A 1 83 ? 8.751 4.576 -4.880 1.00 86.31 83 VAL A C 1
ATOM 636 O O . VAL A 1 83 ? 8.224 4.252 -3.818 1.00 86.31 83 VAL A O 1
ATOM 639 N N . ASP A 1 84 ? 9.204 5.810 -5.104 1.00 85.50 84 ASP A N 1
ATOM 640 C CA . ASP A 1 84 ? 9.189 6.872 -4.093 1.00 85.50 84 ASP A CA 1
ATOM 641 C C . ASP A 1 84 ? 7.750 7.242 -3.704 1.00 85.50 84 ASP A C 1
ATOM 643 O O . ASP A 1 84 ? 7.444 7.420 -2.524 1.00 85.50 84 ASP A O 1
ATOM 647 N N . ASN A 1 85 ? 6.838 7.286 -4.680 1.00 88.06 85 ASN A N 1
ATOM 648 C CA . ASN A 1 85 ? 5.417 7.516 -4.434 1.00 88.06 85 ASN A CA 1
ATOM 649 C C . ASN A 1 85 ? 4.790 6.382 -3.614 1.00 88.06 85 ASN A C 1
ATOM 651 O O . ASN A 1 85 ? 4.051 6.672 -2.674 1.00 88.06 85 ASN A O 1
ATOM 655 N N . LEU A 1 86 ? 5.110 5.116 -3.924 1.00 92.25 86 LEU A N 1
ATOM 656 C CA . LEU A 1 86 ? 4.657 3.979 -3.119 1.00 92.25 86 LEU A CA 1
ATOM 657 C C . LEU A 1 86 ? 5.128 4.117 -1.672 1.00 92.25 86 LEU A C 1
ATOM 659 O O . LEU A 1 86 ? 4.303 4.044 -0.768 1.00 92.25 86 LEU A O 1
ATOM 663 N N . LYS A 1 87 ? 6.425 4.362 -1.445 1.00 90.81 87 LYS A N 1
ATOM 664 C CA . LYS A 1 87 ? 6.975 4.541 -0.091 1.00 90.81 87 LYS A CA 1
ATOM 665 C C . LYS A 1 87 ? 6.244 5.645 0.663 1.00 90.81 87 LYS A C 1
ATOM 667 O O . LYS A 1 87 ? 5.836 5.448 1.800 1.00 90.81 87 LYS A O 1
ATOM 672 N N . LYS A 1 88 ? 6.018 6.785 0.009 1.00 93.06 88 LYS A N 1
ATOM 673 C CA . LYS A 1 88 ? 5.329 7.929 0.610 1.00 93.06 88 LYS A CA 1
ATOM 674 C C . LYS A 1 88 ? 3.893 7.610 1.030 1.00 93.06 88 LYS A C 1
ATOM 676 O O . LYS A 1 88 ? 3.517 7.930 2.154 1.00 93.06 88 LYS A O 1
ATOM 681 N N . GLU A 1 89 ? 3.074 7.037 0.147 1.00 94.62 89 GLU A N 1
ATOM 682 C CA . GLU A 1 89 ? 1.689 6.687 0.503 1.00 94.62 89 GLU A CA 1
ATOM 683 C C . GLU A 1 89 ? 1.642 5.542 1.517 1.00 94.62 89 GLU A C 1
ATOM 685 O O . GLU A 1 89 ? 0.793 5.531 2.404 1.00 94.62 89 GLU A O 1
ATOM 690 N N . PHE A 1 90 ? 2.592 4.615 1.450 1.00 94.56 90 PHE A N 1
ATOM 691 C CA . PHE A 1 90 ? 2.692 3.525 2.406 1.00 94.56 90 PHE A CA 1
ATOM 692 C C . PHE A 1 90 ? 3.018 4.008 3.828 1.00 94.56 90 PHE A C 1
ATOM 694 O O . PHE A 1 90 ? 2.400 3.529 4.778 1.00 94.56 90 PHE A O 1
ATOM 701 N N . GLU A 1 91 ? 3.888 5.010 4.000 1.00 95.69 91 GLU A N 1
ATOM 702 C CA . GLU A 1 91 ? 4.091 5.625 5.323 1.00 95.69 91 GLU A CA 1
ATOM 703 C C . GLU A 1 91 ? 2.816 6.293 5.849 1.00 95.69 91 GLU A C 1
ATOM 705 O O . GLU A 1 91 ? 2.498 6.184 7.032 1.00 95.69 91 GLU A O 1
ATOM 710 N N . LYS A 1 92 ? 2.016 6.929 4.983 1.00 97.00 92 LYS A N 1
ATOM 711 C CA . LYS A 1 92 ? 0.708 7.448 5.413 1.00 97.00 92 LYS A CA 1
ATOM 712 C C . LYS A 1 92 ? -0.214 6.326 5.878 1.00 97.00 92 LYS A C 1
ATOM 714 O O . LYS A 1 92 ? -0.936 6.515 6.852 1.00 97.00 92 LYS A O 1
ATOM 719 N N . LEU A 1 93 ? -0.201 5.178 5.196 1.00 97.25 93 LEU A N 1
ATOM 720 C CA . LEU A 1 93 ? -1.017 4.029 5.579 1.00 97.25 93 LEU A CA 1
ATOM 721 C C . LEU A 1 93 ? -0.588 3.468 6.938 1.00 97.25 93 LEU A C 1
ATOM 723 O O . LEU A 1 93 ? -1.452 3.122 7.739 1.00 97.25 93 LEU A O 1
ATOM 727 N N . ARG A 1 94 ? 0.718 3.430 7.234 1.00 96.75 94 ARG A N 1
ATOM 728 C CA . ARG A 1 94 ? 1.212 3.062 8.571 1.00 96.75 94 ARG A CA 1
ATOM 729 C C . ARG A 1 94 ? 0.724 4.021 9.648 1.00 96.75 94 ARG A C 1
ATOM 731 O O . ARG A 1 94 ? 0.184 3.562 10.647 1.00 96.75 94 ARG A O 1
ATOM 738 N N . ASN A 1 95 ? 0.833 5.325 9.413 1.00 96.75 95 ASN A N 1
ATOM 739 C CA . ASN A 1 95 ? 0.353 6.326 10.368 1.00 96.75 95 ASN A CA 1
ATOM 740 C C . ASN A 1 95 ? -1.162 6.201 10.600 1.00 96.75 95 ASN A C 1
ATOM 742 O O . ASN A 1 95 ? -1.643 6.309 11.726 1.00 96.75 95 ASN A O 1
ATOM 746 N N . GLU A 1 96 ? -1.931 5.944 9.538 1.00 97.44 96 GLU A N 1
ATOM 747 C CA . GLU A 1 96 ? -3.373 5.719 9.646 1.00 97.44 96 GLU A CA 1
ATOM 748 C C . GLU A 1 96 ? -3.684 4.435 10.426 1.00 97.44 96 GLU A C 1
ATOM 750 O O . GLU A 1 96 ? -4.564 4.436 11.285 1.00 97.44 96 GLU A O 1
ATOM 755 N N . LYS A 1 97 ? -2.932 3.353 10.185 1.00 97.75 97 LYS A N 1
ATOM 756 C CA . LYS A 1 97 ? -3.042 2.107 10.951 1.00 97.75 97 LYS A CA 1
ATOM 757 C C . LYS A 1 97 ? -2.784 2.348 12.431 1.00 97.75 97 LYS A C 1
ATOM 759 O O . LYS A 1 97 ? -3.558 1.867 13.249 1.00 97.75 97 LYS A O 1
ATOM 764 N N . GLU A 1 98 ? -1.727 3.078 12.776 1.00 97.62 98 GLU A N 1
ATOM 765 C CA . GLU A 1 98 ? -1.413 3.426 14.165 1.00 97.62 98 GLU A CA 1
ATOM 766 C C . GLU A 1 98 ? -2.557 4.213 14.807 1.00 97.62 98 GLU A C 1
ATOM 768 O O . GLU A 1 98 ? -3.022 3.842 15.884 1.00 97.62 98 GLU A O 1
ATOM 773 N N . ARG A 1 99 ? -3.088 5.231 14.117 1.00 97.12 99 ARG A N 1
ATOM 774 C CA . ARG A 1 99 ? -4.252 5.997 14.588 1.00 97.12 99 ARG A CA 1
ATOM 775 C C . ARG A 1 99 ? -5.454 5.092 14.869 1.00 97.12 99 ARG A C 1
ATOM 777 O O . ARG A 1 99 ? -6.042 5.181 15.943 1.00 97.12 99 ARG A O 1
ATOM 784 N N . VAL A 1 100 ? -5.824 4.231 13.920 1.00 97.69 100 VAL A N 1
ATOM 785 C CA . VAL A 1 100 ? -6.961 3.307 14.070 1.00 97.69 100 VAL A CA 1
ATOM 786 C C . VAL A 1 100 ? -6.703 2.301 15.191 1.00 97.69 100 VAL A C 1
ATOM 788 O O . VAL A 1 100 ? -7.602 2.039 15.984 1.00 97.69 100 VAL A O 1
ATOM 791 N N . GLN A 1 101 ? -5.480 1.784 15.314 1.00 97.94 101 GLN A N 1
ATOM 792 C CA . GLN A 1 101 ? -5.115 0.853 16.379 1.00 97.94 101 GLN A CA 1
ATOM 793 C C . GLN A 1 101 ? -5.213 1.502 17.765 1.00 97.94 101 GLN A C 1
ATOM 795 O O . GLN A 1 101 ? -5.674 0.854 18.698 1.00 97.94 101 GLN A O 1
ATOM 800 N N . HIS A 1 102 ? -4.837 2.776 17.911 1.00 97.38 102 HIS A N 1
ATOM 801 C CA . HIS A 1 102 ? -5.046 3.512 19.161 1.00 97.38 102 HIS A CA 1
ATOM 802 C C . HIS A 1 102 ? -6.528 3.592 19.536 1.00 97.38 102 HIS A C 1
ATOM 804 O O . HIS A 1 102 ? -6.876 3.280 20.671 1.00 97.38 102 HIS A O 1
ATOM 810 N N . LEU A 1 103 ? -7.398 3.922 18.577 1.00 96.69 103 LEU A N 1
ATOM 811 C CA . LEU A 1 103 ? -8.844 3.965 18.813 1.00 96.69 103 LEU A CA 1
ATOM 812 C C . LEU A 1 103 ? -9.411 2.590 19.189 1.00 96.69 103 LEU A C 1
ATOM 814 O O . LEU A 1 103 ? -10.253 2.498 20.077 1.00 96.69 103 LEU A O 1
ATOM 818 N N . VAL A 1 104 ? -8.938 1.525 18.537 1.00 97.81 104 VAL A N 1
ATOM 819 C CA . VAL A 1 104 ? -9.311 0.143 18.872 1.00 97.81 104 VAL A CA 1
ATOM 820 C C . VAL A 1 104 ? -8.894 -0.200 20.301 1.00 97.81 104 VAL A C 1
ATOM 822 O O . VAL A 1 104 ? -9.718 -0.681 21.071 1.00 97.81 104 VAL A O 1
ATOM 825 N N . ASN A 1 105 ? -7.658 0.113 20.689 1.00 97.56 105 ASN A N 1
ATOM 826 C CA . ASN A 1 105 ? -7.166 -0.164 22.038 1.00 97.56 105 ASN A CA 1
ATOM 827 C C . ASN A 1 105 ? -7.964 0.604 23.110 1.00 97.56 105 ASN A C 1
ATOM 829 O O . ASN A 1 105 ? -8.208 0.076 24.195 1.00 97.56 105 ASN A O 1
ATOM 833 N N . ASP A 1 106 ? -8.367 1.846 22.828 1.00 96.75 106 ASP A N 1
ATOM 834 C CA . ASP A 1 106 ? -9.196 2.644 23.738 1.00 96.75 106 ASP A CA 1
ATOM 835 C C . ASP A 1 106 ? -10.615 2.071 23.862 1.00 96.75 106 ASP A C 1
ATOM 837 O O . ASP A 1 106 ? -11.148 1.973 24.967 1.00 96.75 106 ASP A O 1
ATOM 841 N N . ALA A 1 107 ? -11.211 1.633 22.752 1.00 96.50 107 ALA A N 1
ATOM 842 C CA . ALA A 1 107 ? -12.508 0.964 22.746 1.00 96.50 107 ALA A CA 1
ATOM 843 C C . ALA A 1 107 ? -12.487 -0.359 23.531 1.00 96.50 107 ALA A C 1
ATOM 845 O O . ALA A 1 107 ? -13.360 -0.587 24.367 1.00 96.50 107 ALA A O 1
ATOM 846 N N . GLU A 1 108 ? -11.456 -1.187 23.345 1.00 96.00 108 GLU A N 1
ATOM 847 C CA . GLU A 1 108 ? -11.270 -2.431 24.104 1.00 96.00 108 GLU A CA 1
ATOM 848 C C . GLU A 1 108 ? -11.137 -2.165 25.611 1.00 96.00 108 GLU A C 1
ATOM 850 O O . GLU A 1 108 ? -11.759 -2.850 26.422 1.00 96.00 108 GLU A O 1
ATOM 855 N N . ARG A 1 109 ? -10.387 -1.125 26.008 1.00 96.38 109 ARG A N 1
ATOM 856 C CA . ARG A 1 109 ? -10.280 -0.695 27.418 1.00 96.38 109 ARG A CA 1
ATOM 857 C C . ARG A 1 109 ? -11.612 -0.234 28.002 1.00 96.38 109 ARG A C 1
ATOM 859 O O . ARG A 1 109 ? -11.840 -0.407 29.196 1.00 96.38 109 ARG A O 1
ATOM 866 N N . ASN A 1 110 ? -12.476 0.334 27.167 1.00 94.75 110 ASN A N 1
ATOM 867 C CA . ASN A 1 110 ? -13.824 0.749 27.541 1.00 94.75 110 ASN A CA 1
ATOM 868 C C . ASN A 1 110 ? -14.843 -0.406 27.499 1.00 94.75 110 ASN A C 1
ATOM 870 O O . ASN A 1 110 ? -16.015 -0.181 27.800 1.00 94.75 110 ASN A O 1
ATOM 874 N N . GLY A 1 111 ? -14.419 -1.627 27.149 1.00 94.62 111 GLY A N 1
ATOM 875 C CA . GLY A 1 111 ? -15.294 -2.795 27.034 1.00 94.62 111 GLY A CA 1
ATOM 876 C C . GLY A 1 111 ? -16.257 -2.727 25.847 1.00 94.62 111 GLY A C 1
ATOM 877 O O . GLY A 1 111 ? -17.326 -3.332 25.889 1.00 94.62 111 GLY A O 1
ATOM 878 N N . GLU A 1 112 ? -15.919 -1.957 24.813 1.00 96.00 112 GLU A N 1
ATOM 879 C CA . GLU A 1 112 ? -16.716 -1.831 23.594 1.00 96.00 112 GLU A CA 1
ATOM 880 C C . GLU A 1 112 ? -16.336 -2.909 22.570 1.00 96.00 112 GLU A C 1
ATOM 882 O O . GLU A 1 112 ? -15.196 -3.374 22.524 1.00 96.00 112 GLU A O 1
ATOM 887 N N . GLU A 1 113 ? -17.281 -3.290 21.710 1.00 96.00 113 GLU A N 1
ATOM 888 C CA . GLU A 1 113 ? -17.002 -4.211 20.607 1.00 96.00 113 GLU A CA 1
ATOM 889 C C . GLU A 1 113 ? -16.501 -3.452 19.384 1.00 96.00 113 GLU A C 1
ATOM 891 O O . GLU A 1 113 ? -17.066 -2.433 18.983 1.00 96.00 113 GLU A O 1
ATOM 896 N N . ILE A 1 114 ? -15.441 -3.968 18.763 1.00 97.56 114 ILE A N 1
ATOM 897 C CA . ILE A 1 114 ? -14.843 -3.379 17.565 1.00 97.56 114 ILE A CA 1
ATOM 898 C C . ILE A 1 114 ? -15.653 -3.766 16.331 1.00 97.56 114 ILE A C 1
ATOM 900 O O . ILE A 1 114 ? -16.007 -4.928 16.128 1.00 97.56 114 ILE A O 1
ATOM 904 N N . LEU A 1 115 ? -15.891 -2.794 15.453 1.00 97.00 115 LEU A N 1
ATOM 905 C CA . LEU A 1 115 ? -16.589 -3.034 14.200 1.00 97.00 115 LEU A CA 1
ATOM 906 C C . LEU A 1 115 ? -15.806 -4.014 13.310 1.00 97.00 115 LEU A C 1
ATOM 908 O O . LEU A 1 115 ? -14.598 -3.887 13.091 1.00 97.00 115 LEU A O 1
ATOM 912 N N . GLN A 1 116 ? -16.516 -4.976 12.718 1.00 96.62 116 GLN A N 1
ATOM 913 C CA . GLN A 1 116 ? -15.900 -6.023 11.892 1.00 96.62 116 GLN A CA 1
ATOM 914 C C . GLN A 1 116 ? -15.138 -5.474 10.674 1.00 96.62 116 GLN A C 1
ATOM 916 O O . GLN A 1 116 ? -14.153 -6.066 10.232 1.00 96.62 116 GLN A O 1
ATOM 921 N N . ASN A 1 117 ? -15.592 -4.359 10.094 1.00 96.44 117 ASN A N 1
ATOM 922 C CA . ASN A 1 117 ? -14.907 -3.712 8.971 1.00 96.44 117 ASN A CA 1
ATOM 923 C C . ASN A 1 117 ? -13.541 -3.139 9.388 1.00 96.44 117 ASN A C 1
ATOM 925 O O . ASN A 1 117 ? -12.590 -3.266 8.621 1.00 96.44 117 ASN A O 1
ATOM 929 N N . VAL A 1 118 ? -13.416 -2.604 10.606 1.00 98.00 118 VAL A N 1
ATOM 930 C CA . VAL A 1 118 ? -12.147 -2.118 11.170 1.00 98.00 118 VAL A CA 1
ATOM 931 C C . VAL A 1 118 ? -11.167 -3.273 11.356 1.00 98.00 118 VAL A C 1
ATOM 933 O O . VAL A 1 118 ? -10.017 -3.177 10.931 1.00 98.00 118 VAL A O 1
ATOM 936 N N . GLN A 1 119 ? -11.624 -4.404 11.903 1.00 97.50 119 GLN A N 1
ATOM 937 C CA . GLN A 1 119 ? -10.785 -5.600 12.057 1.00 97.50 119 GLN A CA 1
ATOM 938 C C . GLN A 1 119 ? -10.284 -6.128 10.705 1.00 97.50 119 GLN A C 1
ATOM 940 O O . GLN A 1 119 ? -9.089 -6.367 10.527 1.00 97.50 119 GLN A O 1
ATOM 945 N N . LYS A 1 120 ? -11.181 -6.263 9.718 1.00 98.00 120 LYS A N 1
ATOM 946 C CA . LYS A 1 120 ? -10.822 -6.687 8.351 1.00 98.00 120 LYS A CA 1
ATOM 947 C C . LYS A 1 120 ? -9.829 -5.731 7.697 1.00 98.00 120 LYS A C 1
ATOM 949 O O . LYS A 1 120 ? -8.901 -6.177 7.016 1.00 98.00 120 LYS A O 1
ATOM 954 N N . TRP A 1 121 ? -10.011 -4.431 7.909 1.00 98.50 121 TRP A N 1
ATOM 955 C CA . TRP A 1 121 ? -9.103 -3.414 7.405 1.00 98.50 121 TRP A CA 1
ATOM 956 C C . TRP A 1 121 ? -7.712 -3.550 8.035 1.00 98.50 121 TRP A C 1
ATOM 958 O O . TRP A 1 121 ? -6.737 -3.662 7.297 1.00 98.50 121 TRP A O 1
ATOM 968 N N . LEU A 1 122 ? -7.604 -3.667 9.364 1.00 98.19 122 LEU A N 1
ATOM 969 C CA . LEU A 1 122 ? -6.321 -3.858 10.058 1.00 98.19 122 LEU A CA 1
ATOM 970 C C . LEU A 1 122 ? -5.572 -5.110 9.577 1.00 98.19 122 LEU A C 1
ATOM 972 O O . LEU A 1 122 ? -4.364 -5.050 9.342 1.00 98.19 122 LEU A O 1
ATOM 976 N N . ILE A 1 123 ? -6.281 -6.225 9.369 1.00 97.94 123 ILE A N 1
ATOM 977 C CA . ILE A 1 123 ? -5.702 -7.453 8.799 1.00 97.94 123 ILE A CA 1
ATOM 978 C C . ILE A 1 123 ? -5.146 -7.180 7.398 1.00 97.94 123 ILE A C 1
ATOM 980 O O . ILE A 1 123 ? -3.998 -7.515 7.114 1.00 97.94 123 ILE A O 1
ATOM 984 N N . SER A 1 124 ? -5.932 -6.529 6.539 1.00 97.31 124 SER A N 1
ATOM 985 C CA . SER A 1 124 ? -5.518 -6.203 5.169 1.00 97.31 124 SER A CA 1
ATOM 986 C C . SER A 1 124 ? -4.300 -5.274 5.144 1.00 97.31 124 SER A C 1
ATOM 988 O O . SER A 1 124 ? -3.403 -5.448 4.319 1.00 97.31 124 SER A O 1
ATOM 990 N N . VAL A 1 125 ? -4.227 -4.318 6.076 1.00 96.94 125 VAL A N 1
ATOM 991 C CA . VAL A 1 125 ? -3.069 -3.427 6.209 1.00 96.94 125 VAL A CA 1
ATOM 992 C C . VAL A 1 125 ? -1.828 -4.172 6.718 1.00 96.94 125 VAL A C 1
ATOM 994 O O . VAL A 1 125 ? -0.717 -3.862 6.302 1.00 96.94 125 VAL A O 1
ATOM 997 N N . ASN A 1 126 ? -1.968 -5.178 7.581 1.00 96.62 126 ASN A N 1
ATOM 998 C CA . ASN A 1 126 ? -0.819 -5.997 7.983 1.00 96.62 126 ASN A CA 1
ATOM 999 C C . ASN A 1 126 ? -0.239 -6.785 6.805 1.00 96.62 126 ASN A C 1
ATOM 1001 O O . ASN A 1 126 ? 0.971 -6.762 6.603 1.00 96.62 126 ASN A O 1
ATOM 1005 N N . VAL A 1 127 ? -1.098 -7.387 5.978 1.00 96.56 127 VAL A N 1
ATOM 1006 C CA . VAL A 1 127 ? -0.664 -8.115 4.776 1.00 96.56 127 VAL A CA 1
ATOM 1007 C C . VAL A 1 127 ? 0.116 -7.200 3.828 1.00 96.56 127 VAL A C 1
ATOM 1009 O O . VAL A 1 127 ? 1.224 -7.544 3.419 1.00 96.56 127 VAL A O 1
ATOM 1012 N N . ILE A 1 128 ? -0.407 -6.004 3.527 1.00 95.44 128 ILE A N 1
ATOM 1013 C CA . ILE A 1 128 ? 0.293 -5.079 2.621 1.00 95.44 128 ILE A CA 1
ATOM 1014 C C . ILE A 1 128 ? 1.599 -4.552 3.234 1.00 95.44 128 ILE A C 1
ATOM 1016 O O . ILE A 1 128 ? 2.540 -4.247 2.503 1.00 95.44 128 ILE A O 1
ATOM 1020 N N . ILE A 1 129 ? 1.691 -4.453 4.568 1.00 93.88 129 ILE A N 1
ATOM 1021 C CA . ILE A 1 129 ? 2.936 -4.065 5.239 1.00 93.88 129 ILE A CA 1
ATOM 1022 C C . ILE A 1 129 ? 4.041 -5.084 4.972 1.00 93.88 129 ILE A C 1
ATOM 1024 O O . ILE A 1 129 ? 5.162 -4.682 4.643 1.00 93.88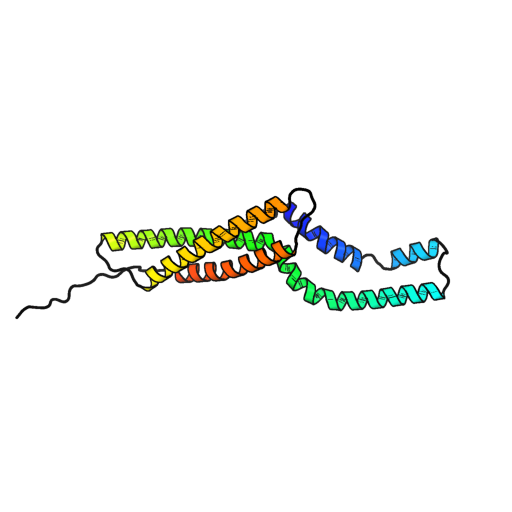 129 ILE A O 1
ATOM 1028 N N . ASP A 1 130 ? 3.721 -6.371 5.057 1.00 94.75 130 ASP A N 1
ATOM 1029 C CA . ASP A 1 130 ? 4.671 -7.444 4.781 1.00 94.75 130 ASP A CA 1
ATOM 1030 C C . ASP A 1 130 ? 5.071 -7.460 3.296 1.00 94.75 130 ASP A C 1
ATOM 1032 O O . ASP A 1 130 ? 6.259 -7.514 2.964 1.00 9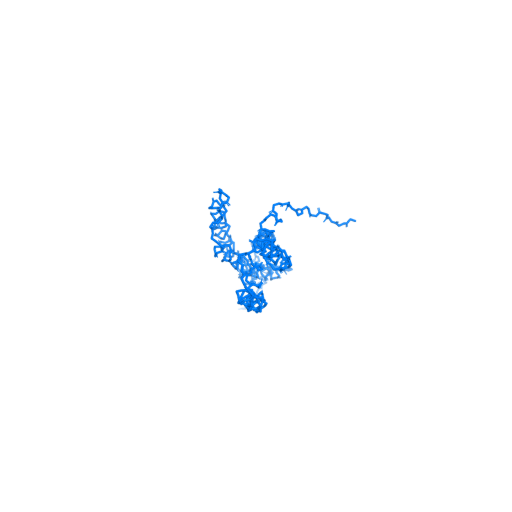4.75 130 ASP A O 1
ATOM 1036 N N . GLU A 1 131 ? 4.101 -7.325 2.386 1.00 93.69 131 GLU A N 1
ATOM 1037 C CA . GLU A 1 131 ? 4.337 -7.309 0.934 1.00 93.69 131 GLU A CA 1
ATOM 1038 C C . GLU A 1 131 ? 5.224 -6.135 0.490 1.00 93.69 131 GLU A C 1
ATOM 1040 O O . GLU A 1 131 ? 6.173 -6.320 -0.287 1.00 93.69 131 GLU A O 1
ATOM 1045 N N . VAL A 1 132 ? 4.967 -4.929 1.010 1.00 91.00 132 VAL A N 1
ATOM 1046 C CA . VAL A 1 132 ? 5.796 -3.746 0.736 1.00 91.00 132 VAL A CA 1
ATOM 1047 C C . VAL A 1 132 ? 7.160 -3.863 1.424 1.00 91.00 132 VAL A C 1
ATOM 1049 O O . VAL A 1 132 ? 8.166 -3.447 0.849 1.00 91.00 132 VAL A O 1
ATOM 1052 N N . GLY A 1 133 ? 7.243 -4.487 2.602 1.00 90.06 133 GLY A N 1
ATOM 1053 C CA . GLY A 1 133 ? 8.515 -4.802 3.258 1.00 90.06 133 GLY A CA 1
ATOM 1054 C C . GLY A 1 133 ? 9.425 -5.670 2.383 1.00 90.06 133 GLY A C 1
ATOM 1055 O O . GLY A 1 133 ? 10.592 -5.330 2.164 1.00 90.06 133 GLY A O 1
ATOM 1056 N N . LEU A 1 134 ? 8.875 -6.738 1.795 1.00 91.81 134 LEU A N 1
ATOM 1057 C CA . LEU A 1 134 ? 9.585 -7.583 0.827 1.00 91.81 134 LEU A CA 1
ATOM 1058 C C . LEU A 1 134 ? 10.001 -6.792 -0.419 1.00 91.81 134 LEU A C 1
ATOM 1060 O O . LEU A 1 134 ? 11.137 -6.904 -0.877 1.00 91.81 134 LEU A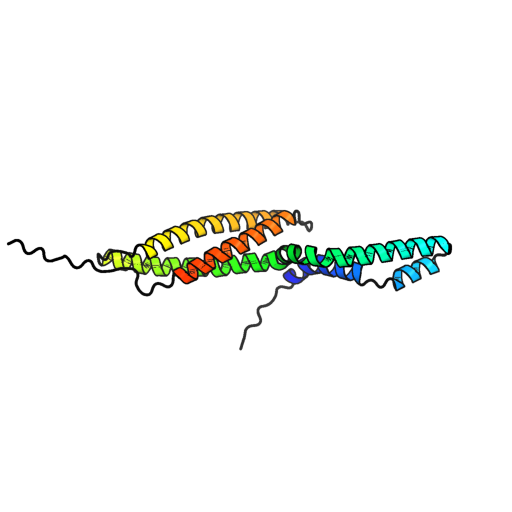 O 1
ATOM 1064 N N . PHE A 1 135 ? 9.104 -5.952 -0.944 1.00 91.88 135 PHE A N 1
ATOM 1065 C CA . PHE A 1 135 ? 9.393 -5.089 -2.089 1.00 91.88 135 PHE A CA 1
ATOM 1066 C C . PHE A 1 135 ? 10.590 -4.158 -1.844 1.00 91.88 135 PHE A C 1
ATOM 1068 O O . PHE A 1 135 ? 11.461 -4.051 -2.708 1.00 91.88 135 PHE A O 1
ATOM 1075 N N . VAL A 1 136 ? 10.665 -3.511 -0.677 1.00 88.69 136 VAL A N 1
ATOM 1076 C CA . VAL A 1 136 ? 11.793 -2.635 -0.318 1.00 88.69 136 VAL A CA 1
ATOM 1077 C C . VAL A 1 136 ? 13.100 -3.433 -0.266 1.00 88.69 136 VAL A C 1
ATOM 1079 O O . VAL A 1 136 ? 14.123 -2.968 -0.768 1.00 88.69 136 VAL A O 1
ATOM 1082 N N . GLY A 1 137 ? 13.074 -4.658 0.265 1.00 87.06 137 GLY A N 1
ATOM 1083 C CA . GLY A 1 137 ? 14.232 -5.556 0.242 1.00 87.06 137 GLY A CA 1
ATOM 1084 C C . GLY A 1 137 ? 14.714 -5.885 -1.179 1.00 87.06 137 GLY A C 1
ATOM 1085 O O . GLY A 1 137 ? 15.914 -5.786 -1.467 1.00 87.06 137 GLY A O 1
ATOM 1086 N N . ASP A 1 138 ? 13.787 -6.225 -2.079 1.00 87.50 138 ASP A N 1
ATOM 1087 C CA . ASP A 1 138 ? 14.073 -6.505 -3.493 1.00 87.50 138 ASP A CA 1
ATOM 1088 C C . ASP A 1 138 ? 14.657 -5.277 -4.213 1.00 87.50 138 ASP A C 1
ATOM 1090 O O . ASP A 1 138 ? 15.621 -5.387 -4.977 1.00 87.50 138 ASP A O 1
ATOM 1094 N N . GLU A 1 139 ? 14.105 -4.093 -3.945 1.00 86.38 139 GLU A N 1
ATOM 1095 C CA . GLU A 1 139 ? 14.555 -2.819 -4.504 1.00 86.38 139 GLU A CA 1
ATOM 1096 C C . GLU A 1 139 ? 15.993 -2.481 -4.077 1.00 86.38 139 GLU A C 1
ATOM 1098 O O . GLU A 1 139 ? 16.834 -2.149 -4.916 1.00 86.38 139 GLU A O 1
ATOM 1103 N N . GLU A 1 140 ? 16.314 -2.608 -2.788 1.00 84.56 140 GLU A N 1
ATOM 1104 C CA . GLU A 1 140 ? 17.658 -2.343 -2.260 1.00 84.56 140 GLU A CA 1
ATOM 1105 C C . GLU A 1 140 ? 18.692 -3.362 -2.762 1.00 84.56 140 GLU A C 1
ATOM 1107 O O . GLU A 1 140 ? 19.862 -3.034 -2.991 1.00 84.56 140 GLU A O 1
ATOM 1112 N N . LYS A 1 141 ? 18.281 -4.615 -2.988 1.00 83.19 141 LYS A N 1
ATOM 1113 C CA . LYS A 1 141 ? 19.120 -5.612 -3.665 1.00 83.19 141 LYS A CA 1
ATOM 1114 C C . LYS A 1 141 ? 19.397 -5.205 -5.116 1.00 83.19 141 LYS A C 1
ATOM 1116 O O . LYS A 1 141 ? 20.554 -5.238 -5.536 1.00 83.19 141 LYS A O 1
ATOM 1121 N N . ALA A 1 142 ? 18.376 -4.767 -5.854 1.00 78.00 142 ALA A N 1
ATOM 1122 C CA . ALA A 1 142 ? 18.523 -4.314 -7.238 1.00 78.00 142 ALA A CA 1
ATOM 1123 C C . ALA A 1 142 ? 19.397 -3.051 -7.361 1.00 78.00 142 ALA A C 1
ATOM 1125 O O . ALA A 1 142 ? 20.194 -2.941 -8.295 1.00 78.00 142 ALA A O 1
ATOM 1126 N N . LYS A 1 143 ? 19.318 -2.117 -6.400 1.00 73.25 143 LYS A N 1
ATOM 1127 C CA . LYS A 1 143 ? 20.203 -0.939 -6.340 1.00 73.25 143 LYS A CA 1
ATOM 1128 C C . LYS A 1 143 ? 21.670 -1.321 -6.170 1.00 73.25 143 LYS A C 1
ATOM 1130 O O . LYS A 1 143 ? 22.516 -0.798 -6.891 1.00 73.25 143 LYS A O 1
ATOM 1135 N N . ARG A 1 144 ? 21.977 -2.254 -5.261 1.00 70.44 144 ARG A N 1
ATOM 1136 C CA . ARG A 1 144 ? 23.354 -2.727 -5.015 1.00 70.44 144 ARG A CA 1
ATOM 1137 C C . ARG A 1 144 ? 23.973 -3.416 -6.232 1.00 70.44 144 ARG A C 1
ATOM 1139 O O . ARG A 1 144 ? 25.170 -3.287 -6.457 1.00 70.44 144 ARG A O 1
ATOM 1146 N N . GLN A 1 145 ? 23.161 -4.089 -7.046 1.00 65.44 145 GLN A N 1
ATOM 1147 C CA . GLN A 1 145 ? 23.599 -4.722 -8.297 1.00 65.44 145 GLN A CA 1
ATOM 1148 C C . GLN A 1 145 ? 23.932 -3.717 -9.418 1.00 65.44 145 GLN A C 1
ATOM 1150 O O . GLN A 1 145 ? 24.558 -4.099 -10.400 1.00 65.44 145 GLN A O 1
ATOM 1155 N N . CYS A 1 146 ? 23.555 -2.439 -9.275 1.0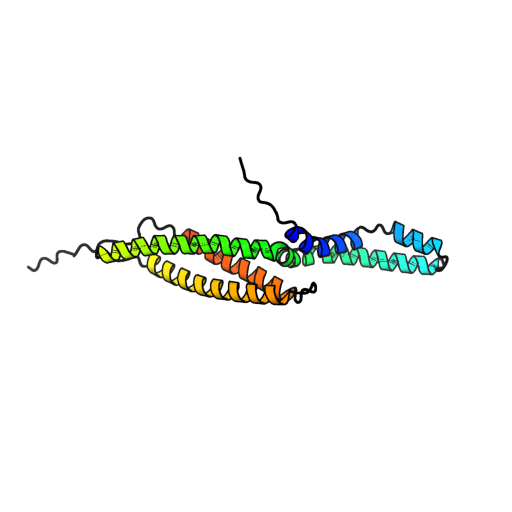0 59.38 146 CYS A N 1
ATOM 1156 C CA . CYS A 1 146 ? 23.856 -1.367 -10.234 1.00 59.38 146 CYS A CA 1
ATOM 1157 C C . CYS A 1 146 ? 25.155 -0.586 -9.920 1.00 59.38 146 CYS A C 1
ATOM 1159 O O . CYS A 1 146 ? 25.399 0.457 -10.532 1.00 59.38 146 CYS A O 1
ATOM 1161 N N . LEU A 1 147 ? 25.978 -1.025 -8.962 1.00 46.25 147 LEU A N 1
ATOM 1162 C CA . LEU A 1 147 ? 27.232 -0.347 -8.610 1.00 46.25 147 LEU A CA 1
ATOM 1163 C C . LEU A 1 147 ? 28.336 -0.706 -9.623 1.00 46.25 147 LEU A C 1
ATOM 1165 O O . LEU A 1 147 ? 28.683 -1.873 -9.765 1.00 46.25 147 LEU A O 1
ATOM 1169 N N . GLY A 1 148 ? 28.884 0.297 -10.327 1.00 50.53 148 GLY A N 1
ATOM 1170 C CA . GLY A 1 148 ? 29.970 0.113 -11.309 1.00 50.53 148 GLY A CA 1
ATOM 1171 C C . GLY A 1 148 ? 29.728 0.685 -12.715 1.00 50.53 148 GLY A C 1
ATOM 1172 O O . GLY A 1 148 ? 30.498 0.396 -13.624 1.00 50.53 148 GLY A O 1
ATOM 1173 N N . GLY A 1 149 ? 28.674 1.483 -12.930 1.00 45.62 149 GLY A N 1
ATOM 1174 C CA . GLY A 1 149 ? 28.440 2.206 -14.196 1.00 45.62 149 GLY A CA 1
ATOM 1175 C C . GLY A 1 149 ? 27.778 1.391 -15.315 1.00 45.62 149 GLY A C 1
ATOM 1176 O O . GLY A 1 149 ? 27.284 1.966 -16.281 1.00 45.62 149 GLY A O 1
ATOM 1177 N N . LEU A 1 150 ? 27.674 0.072 -15.157 1.00 50.00 150 LEU A N 1
ATOM 1178 C CA . LEU A 1 150 ? 26.868 -0.808 -16.000 1.00 50.00 150 LEU A CA 1
ATOM 1179 C C . LEU A 1 150 ? 25.661 -1.261 -15.179 1.00 50.00 150 LEU A C 1
ATOM 1181 O O . LEU A 1 150 ? 25.820 -1.905 -14.149 1.00 50.00 150 LEU A O 1
ATOM 1185 N N . CYS A 1 151 ? 24.452 -0.891 -15.600 1.00 53.38 151 CYS A N 1
ATOM 1186 C CA . CYS A 1 151 ? 23.220 -1.389 -14.989 1.00 53.38 151 CYS A CA 1
ATOM 1187 C C . CYS A 1 151 ? 22.763 -2.665 -15.720 1.00 53.38 151 CYS A C 1
ATOM 1189 O O . CYS A 1 151 ? 22.172 -2.537 -16.793 1.00 53.38 151 CYS A O 1
ATOM 1191 N N . PRO A 1 152 ? 22.947 -3.882 -15.181 1.00 55.00 152 PRO A N 1
ATOM 1192 C CA . PRO A 1 152 ? 22.042 -4.988 -15.478 1.00 55.00 152 PRO A CA 1
ATOM 1193 C C . PRO A 1 152 ? 20.827 -4.841 -14.537 1.00 55.00 152 PRO A C 1
ATOM 1195 O O . PRO A 1 152 ? 20.971 -4.438 -13.391 1.00 55.00 152 PRO A O 1
ATOM 1198 N N . ASP A 1 153 ? 19.564 -5.058 -14.869 1.00 63.22 153 ASP A N 1
ATOM 1199 C CA . ASP A 1 153 ? 18.849 -5.602 -16.011 1.00 63.22 153 ASP A CA 1
ATOM 1200 C C . ASP A 1 153 ? 17.571 -4.737 -16.103 1.00 63.22 153 ASP A C 1
ATOM 1202 O O . ASP A 1 153 ? 16.829 -4.613 -15.119 1.00 63.22 153 ASP A O 1
ATOM 1206 N N . LEU A 1 154 ? 17.319 -4.075 -17.242 1.00 68.44 154 LEU A N 1
ATOM 1207 C CA . LEU A 1 154 ? 16.117 -3.246 -17.441 1.00 68.44 154 LEU A CA 1
ATOM 1208 C C . LEU A 1 154 ? 14.838 -4.030 -17.106 1.00 68.44 154 LEU A C 1
ATOM 1210 O O . LEU A 1 154 ? 13.872 -3.459 -16.603 1.00 68.44 154 LEU A O 1
ATOM 1214 N N . LYS A 1 155 ? 14.852 -5.354 -17.290 1.00 74.75 155 LYS A N 1
ATOM 1215 C CA . LYS A 1 155 ? 13.761 -6.246 -16.901 1.00 74.75 155 LYS A CA 1
ATOM 1216 C C . LYS A 1 155 ? 13.475 -6.183 -15.402 1.00 74.75 155 LYS A C 1
ATOM 1218 O O . LYS A 1 155 ? 12.310 -6.081 -15.035 1.00 74.75 155 LYS A O 1
ATOM 1223 N N . ILE A 1 156 ? 14.494 -6.191 -14.538 1.00 78.94 156 ILE A N 1
ATOM 1224 C CA . ILE A 1 156 ? 14.317 -6.110 -13.078 1.00 78.94 156 ILE A CA 1
ATOM 1225 C C . ILE A 1 156 ? 13.667 -4.776 -12.702 1.00 78.94 156 ILE A C 1
ATOM 1227 O O . ILE A 1 156 ? 12.663 -4.764 -11.991 1.00 78.94 156 ILE A O 1
ATOM 1231 N N . ARG A 1 157 ? 14.167 -3.654 -13.239 1.00 76.62 157 ARG A N 1
ATOM 1232 C CA . ARG A 1 157 ? 13.570 -2.327 -12.988 1.00 76.62 157 ARG A CA 1
ATOM 1233 C C . ARG A 1 157 ? 12.131 -2.243 -13.481 1.00 76.62 157 ARG A C 1
ATOM 1235 O O . ARG A 1 157 ? 11.278 -1.689 -12.790 1.00 76.62 157 ARG A O 1
ATOM 1242 N N . TYR A 1 158 ? 11.844 -2.822 -14.643 1.00 78.31 158 TYR A N 1
ATOM 1243 C CA . TYR A 1 158 ? 10.486 -2.910 -15.165 1.00 78.31 158 TYR A CA 1
ATOM 1244 C C . TYR A 1 158 ? 9.565 -3.707 -14.227 1.00 78.31 158 TYR A C 1
ATOM 1246 O O . TYR A 1 158 ? 8.481 -3.226 -13.889 1.00 78.31 158 TYR A O 1
ATOM 1254 N N . GLN A 1 159 ? 9.996 -4.886 -13.756 1.00 84.69 159 GLN A N 1
ATOM 1255 C CA . GLN A 1 159 ? 9.202 -5.702 -12.829 1.00 84.69 159 GLN A CA 1
ATOM 1256 C C . GLN A 1 159 ? 8.956 -4.982 -11.502 1.00 84.69 159 GLN A C 1
ATOM 1258 O O . GLN A 1 159 ? 7.816 -4.942 -11.037 1.00 84.69 159 GLN A O 1
ATOM 1263 N N . LEU A 1 160 ? 9.987 -4.357 -10.929 1.00 87.00 160 LEU A N 1
ATOM 1264 C CA . LEU A 1 160 ? 9.856 -3.577 -9.700 1.00 87.00 160 LEU A CA 1
ATOM 1265 C C . LEU A 1 160 ? 8.921 -2.376 -9.891 1.00 87.00 160 LEU A C 1
ATOM 1267 O O . LEU A 1 160 ? 8.035 -2.173 -9.072 1.00 87.00 160 LEU A O 1
ATOM 1271 N N . SER A 1 161 ? 9.027 -1.627 -10.993 1.00 84.06 161 SER A N 1
ATOM 1272 C CA . SER A 1 161 ? 8.118 -0.503 -11.283 1.00 84.06 161 SER A CA 1
ATOM 1273 C C . SER A 1 161 ? 6.660 -0.961 -11.408 1.00 84.06 161 SER A C 1
ATOM 1275 O O . SER A 1 161 ? 5.741 -0.329 -10.882 1.00 84.06 161 SER A O 1
ATOM 1277 N N . LYS A 1 162 ? 6.430 -2.101 -12.074 1.00 86.88 162 LYS A N 1
ATOM 1278 C CA . LYS A 1 16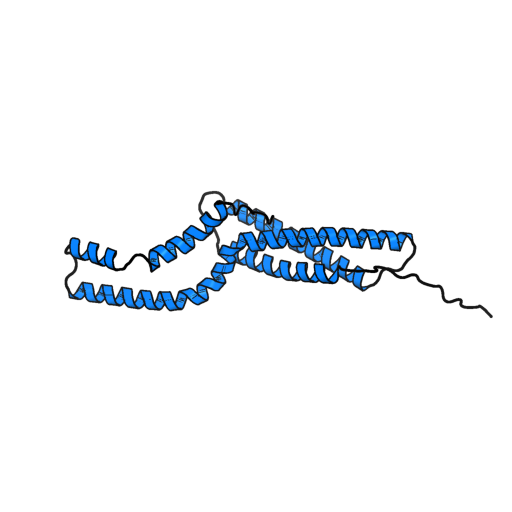2 ? 5.095 -2.692 -12.220 1.00 86.88 162 LYS A CA 1
ATOM 1279 C C . LYS A 1 162 ? 4.537 -3.166 -10.880 1.00 86.88 162 LYS A C 1
ATOM 1281 O O . LYS A 1 162 ? 3.361 -2.928 -10.615 1.00 86.88 162 LYS A O 1
ATOM 1286 N N . LYS A 1 163 ? 5.359 -3.818 -10.051 1.00 90.50 163 LYS A N 1
ATOM 1287 C CA . LYS A 1 163 ? 4.987 -4.225 -8.691 1.00 90.50 163 LYS A CA 1
ATOM 1288 C C . LYS A 1 163 ? 4.662 -2.995 -7.843 1.00 90.50 163 LYS A C 1
ATOM 1290 O O . LYS A 1 163 ? 3.560 -2.925 -7.320 1.00 90.50 163 LYS A O 1
ATOM 1295 N N . ALA A 1 164 ? 5.517 -1.970 -7.857 1.00 88.25 164 ALA A N 1
ATOM 1296 C CA . ALA A 1 164 ? 5.303 -0.730 -7.115 1.00 88.25 164 ALA A CA 1
ATOM 1297 C C . ALA A 1 164 ? 3.948 -0.081 -7.431 1.00 88.25 164 ALA A C 1
ATOM 1299 O O . ALA A 1 164 ? 3.199 0.293 -6.535 1.00 88.25 164 ALA A O 1
ATOM 1300 N N . ARG A 1 165 ? 3.591 -0.001 -8.719 1.00 88.44 165 ARG A N 1
ATOM 1301 C CA . ARG A 1 165 ? 2.305 0.565 -9.144 1.00 88.44 165 ARG A CA 1
ATOM 1302 C C . ARG A 1 165 ? 1.106 -0.273 -8.688 1.00 88.44 165 ARG A C 1
ATOM 1304 O O . ARG A 1 165 ? 0.066 0.303 -8.394 1.00 88.44 165 ARG A O 1
ATOM 1311 N N . LYS A 1 166 ? 1.232 -1.604 -8.637 1.00 91.56 166 LYS A N 1
ATOM 1312 C CA . LYS A 1 166 ? 0.172 -2.485 -8.120 1.00 91.56 166 LYS A CA 1
ATOM 1313 C C . LYS A 1 166 ? -0.032 -2.279 -6.623 1.00 91.56 166 LYS A C 1
ATOM 1315 O O . LYS A 1 166 ? -1.160 -2.015 -6.221 1.00 91.56 166 LYS A O 1
ATOM 1320 N N . GLU A 1 167 ? 1.047 -2.313 -5.843 1.00 92.00 167 GLU A N 1
ATOM 1321 C CA . GLU A 1 167 ? 0.963 -2.080 -4.395 1.00 92.00 167 GLU A CA 1
ATOM 1322 C C . GLU A 1 167 ? 0.405 -0.688 -4.098 1.00 92.00 167 GLU A C 1
ATOM 1324 O O . GLU A 1 167 ? -0.462 -0.531 -3.248 1.00 92.00 167 GLU A O 1
ATOM 1329 N N . MET A 1 168 ? 0.803 0.321 -4.878 1.00 93.12 168 MET A N 1
ATOM 1330 C CA . MET A 1 168 ? 0.304 1.690 -4.744 1.00 93.12 168 MET A CA 1
ATOM 1331 C C . MET A 1 168 ? -1.221 1.772 -4.874 1.00 93.12 168 MET A C 1
ATOM 1333 O O . MET A 1 168 ? -1.865 2.518 -4.137 1.00 93.12 168 MET A O 1
ATOM 1337 N N . MET A 1 169 ? -1.820 1.004 -5.790 1.00 93.94 169 MET A N 1
ATOM 1338 C CA . MET A 1 169 ? -3.278 0.967 -5.940 1.00 93.94 169 MET A CA 1
ATOM 1339 C C . MET A 1 169 ? -3.953 0.372 -4.701 1.00 93.94 169 MET A C 1
ATOM 1341 O O . MET A 1 169 ? -4.971 0.896 -4.251 1.00 93.94 169 MET A O 1
ATOM 1345 N N . VAL A 1 170 ? -3.378 -0.693 -4.137 1.00 96.06 170 VAL A N 1
ATOM 1346 C CA . VAL A 1 170 ? -3.889 -1.335 -2.918 1.00 96.06 170 VAL A CA 1
ATOM 1347 C C . VAL A 1 170 ? -3.747 -0.402 -1.717 1.00 96.06 170 VAL A C 1
ATOM 1349 O O . VAL A 1 170 ? -4.727 -0.173 -1.014 1.00 96.06 170 VAL A O 1
ATOM 1352 N N . VAL A 1 171 ? -2.571 0.203 -1.530 1.00 95.88 171 VAL A N 1
ATOM 1353 C CA . VAL A 1 171 ? -2.293 1.180 -0.466 1.00 95.88 171 VAL A CA 1
ATOM 1354 C C . VAL A 1 171 ? -3.262 2.359 -0.540 1.00 95.88 171 VAL A C 1
ATOM 1356 O O . VAL A 1 171 ? -3.856 2.727 0.468 1.00 95.88 171 VAL A O 1
ATOM 1359 N N . THR A 1 172 ? -3.481 2.918 -1.733 1.00 95.62 172 THR A N 1
ATOM 1360 C CA . THR A 1 172 ? -4.412 4.043 -1.928 1.00 95.62 172 THR A CA 1
ATOM 1361 C C . THR A 1 172 ? -5.849 3.661 -1.575 1.00 95.62 172 THR A C 1
ATOM 1363 O O . THR A 1 172 ? -6.554 4.440 -0.935 1.00 95.62 172 THR A O 1
ATOM 1366 N N . ARG A 1 173 ? -6.289 2.453 -1.954 1.00 97.19 173 ARG A N 1
ATOM 1367 C CA . ARG A 1 173 ? -7.615 1.941 -1.587 1.00 97.19 173 ARG A CA 1
ATOM 1368 C C . ARG A 1 173 ? -7.749 1.795 -0.071 1.00 97.19 173 ARG A C 1
ATOM 1370 O O . ARG A 1 173 ? -8.703 2.310 0.498 1.00 97.19 173 ARG A O 1
ATOM 1377 N N . LEU A 1 174 ? -6.777 1.156 0.581 1.00 97.44 174 LEU A N 1
ATOM 1378 C CA . LEU A 1 174 ? -6.784 0.972 2.034 1.00 97.44 174 LEU A CA 1
ATOM 1379 C C . LEU A 1 174 ? -6.744 2.312 2.778 1.00 97.44 174 LEU A C 1
ATOM 1381 O O . LEU A 1 174 ? -7.425 2.464 3.784 1.00 97.44 174 LEU A O 1
ATOM 1385 N N . LEU A 1 175 ? -6.016 3.310 2.274 1.00 96.56 175 LEU A N 1
ATOM 1386 C CA . LEU A 1 175 ? -6.031 4.667 2.829 1.00 96.56 175 LEU A CA 1
ATOM 1387 C C . LEU A 1 175 ? -7.419 5.315 2.786 1.00 96.56 175 LEU A C 1
ATOM 1389 O O . LEU A 1 175 ? -7.779 6.029 3.720 1.00 96.56 175 LEU A O 1
ATOM 1393 N N . ALA A 1 176 ? -8.179 5.089 1.712 1.00 95.69 176 ALA A N 1
ATOM 1394 C CA . ALA A 1 176 ? -9.543 5.593 1.590 1.00 95.69 176 ALA A CA 1
ATOM 1395 C C . ALA A 1 176 ? -10.509 4.845 2.524 1.00 95.69 176 ALA A C 1
ATOM 1397 O O . ALA A 1 176 ? -11.322 5.473 3.193 1.00 95.69 176 ALA A O 1
ATOM 1398 N N . GLU A 1 177 ? -10.383 3.519 2.610 1.00 94.81 177 GLU A N 1
ATOM 1399 C CA . GLU A 1 177 ? -11.196 2.672 3.494 1.00 94.81 177 GLU A CA 1
ATOM 1400 C C . GLU A 1 177 ? -10.900 2.907 4.985 1.00 94.81 177 GLU A C 1
ATOM 1402 O O . GLU A 1 177 ? -11.785 2.747 5.816 1.00 94.81 177 GLU A O 1
ATOM 1407 N N . GLY A 1 178 ? -9.676 3.322 5.330 1.00 92.81 178 GLY A N 1
ATOM 1408 C CA . GLY A 1 178 ? -9.217 3.531 6.709 1.00 92.81 178 GLY A CA 1
ATOM 1409 C C . GLY A 1 178 ? -9.738 4.798 7.391 1.00 92.81 178 GLY A C 1
ATOM 1410 O O . GLY A 1 178 ? -9.380 5.077 8.536 1.00 92.81 178 GLY A O 1
ATOM 1411 N N . LYS A 1 179 ? -10.565 5.594 6.706 1.00 94.25 179 LYS A N 1
ATOM 1412 C CA . LYS A 1 179 ? -11.156 6.829 7.240 1.00 94.25 179 LYS A CA 1
ATOM 1413 C C . LYS A 1 179 ? -12.401 6.527 8.070 1.00 94.25 179 LYS A C 1
ATOM 1415 O O . LYS A 1 179 ? -13.518 6.849 7.685 1.00 94.25 179 LYS A O 1
ATOM 1420 N N . PHE A 1 180 ? -12.184 5.889 9.216 1.00 93.06 180 PHE A N 1
ATOM 1421 C CA . PHE A 1 180 ? -13.238 5.582 10.180 1.00 93.06 180 PHE A CA 1
ATOM 1422 C C . PHE A 1 180 ? -13.504 6.765 11.120 1.00 93.06 180 PHE A C 1
ATOM 1424 O O . PHE A 1 180 ? -12.581 7.213 11.809 1.00 93.06 180 PHE A O 1
ATOM 1431 N N . ASP A 1 181 ? -14.765 7.209 11.176 1.00 91.31 181 ASP A N 1
ATOM 1432 C CA . ASP A 1 181 ? -15.267 8.174 12.171 1.00 91.31 181 ASP A CA 1
ATOM 1433 C C . ASP A 1 181 ? -15.504 7.511 13.537 1.00 91.31 181 ASP A C 1
ATOM 1435 O O . ASP A 1 181 ? -15.281 8.112 14.585 1.00 91.31 181 ASP A O 1
ATOM 1439 N N . GLN A 1 182 ? -15.916 6.241 13.522 1.00 92.62 182 GLN A N 1
ATOM 1440 C CA . GLN A 1 182 ? -16.162 5.411 14.696 1.00 92.62 182 GLN A CA 1
ATOM 1441 C C . GLN A 1 182 ? -15.589 4.013 14.452 1.00 92.62 182 GLN A C 1
ATOM 1443 O O . GLN A 1 182 ? -15.695 3.489 13.342 1.00 92.62 182 GLN A O 1
ATOM 1448 N N . VAL A 1 183 ? -14.983 3.411 15.480 1.00 97.00 183 VAL A N 1
ATOM 1449 C CA . VAL A 1 183 ? -14.342 2.085 15.371 1.00 97.00 183 VAL A CA 1
ATOM 1450 C C . VAL A 1 183 ? -15.022 0.987 16.186 1.00 97.00 183 VAL A C 1
ATOM 1452 O O . VAL A 1 183 ? -14.731 -0.190 15.984 1.00 97.00 183 VAL A O 1
ATOM 1455 N N . SER A 1 184 ? -15.931 1.357 17.082 1.00 97.00 184 SER A N 1
ATOM 1456 C CA . SER A 1 184 ? -16.535 0.466 18.069 1.00 97.00 184 SER A CA 1
ATOM 1457 C C . SER A 1 184 ? -17.983 0.834 18.358 1.00 97.00 184 SER A C 1
ATOM 1459 O O . SER A 1 184 ? -18.436 1.926 18.015 1.00 97.00 184 SER A O 1
ATOM 1461 N N . TYR A 1 185 ? -18.714 -0.060 19.013 1.00 94.19 185 TYR A N 1
ATOM 1462 C CA . TYR A 1 185 ? -20.032 0.209 19.575 1.00 94.19 185 TYR A CA 1
ATOM 1463 C C . TYR A 1 185 ? -20.160 -0.406 20.967 1.00 94.19 185 TYR A C 1
ATOM 1465 O O . TYR A 1 185 ? -19.512 -1.397 21.310 1.00 94.19 185 TYR A O 1
ATOM 1473 N N . ARG A 1 186 ? -21.034 0.186 21.782 1.00 91.25 186 ARG A N 1
ATOM 1474 C CA . ARG A 1 186 ? -21.368 -0.358 23.097 1.00 91.25 186 ARG A CA 1
ATOM 1475 C C . ARG A 1 186 ? -22.395 -1.464 22.956 1.00 91.25 186 ARG A C 1
ATOM 1477 O O . ARG A 1 186 ? -23.431 -1.265 22.324 1.00 91.25 186 ARG A O 1
ATOM 1484 N N . ILE A 1 187 ? -22.145 -2.582 23.625 1.00 81.62 187 ILE A N 1
ATOM 1485 C CA . ILE A 1 187 ? -23.191 -3.560 23.894 1.00 81.62 187 ILE A CA 1
ATOM 1486 C C . ILE A 1 187 ? -24.049 -2.985 25.020 1.00 81.62 187 ILE A C 1
ATOM 1488 O O . ILE A 1 187 ? -23.588 -2.842 26.152 1.00 81.62 187 ILE A O 1
ATOM 1492 N N . VAL A 1 188 ? -25.293 -2.623 24.718 1.00 79.25 188 VAL A N 1
ATOM 1493 C CA . VAL A 1 188 ? -26.288 -2.410 25.771 1.00 79.25 188 VAL A CA 1
ATOM 1494 C C . VAL A 1 188 ? -26.832 -3.794 26.114 1.00 79.25 188 VAL A C 1
ATOM 1496 O O . VAL A 1 188 ? -27.400 -4.427 25.224 1.00 79.25 188 VAL A O 1
ATOM 1499 N N . PRO A 1 189 ? -26.645 -4.308 27.342 1.00 70.06 189 PRO A N 1
ATOM 1500 C CA . PRO A 1 189 ? -27.254 -5.575 27.712 1.00 70.06 189 PRO A CA 1
ATOM 1501 C C . PRO A 1 189 ? -28.775 -5.439 27.583 1.00 70.06 189 PRO A C 1
ATOM 1503 O O . PRO A 1 189 ? -29.377 -4.548 28.186 1.00 70.06 189 PRO A O 1
ATOM 1506 N N . GLU A 1 190 ? -29.396 -6.299 26.771 1.00 68.12 190 GLU A N 1
ATOM 1507 C CA . GLU A 1 190 ? -30.847 -6.455 26.791 1.00 68.12 190 GLU A CA 1
ATOM 1508 C C . GLU A 1 190 ? -31.228 -6.850 28.215 1.00 68.12 190 GLU A C 1
ATOM 1510 O O . GLU A 1 190 ? -30.772 -7.870 28.736 1.00 68.12 190 GLU A O 1
ATOM 1515 N N . ASN A 1 191 ? -32.029 -6.007 28.867 1.00 56.91 191 ASN A N 1
ATOM 1516 C CA . ASN A 1 191 ? -32.624 -6.324 30.152 1.00 56.91 191 ASN A CA 1
ATOM 1517 C C . ASN A 1 191 ? -33.571 -7.507 29.940 1.00 56.91 191 ASN A C 1
ATOM 1519 O O . ASN A 1 191 ? -34.767 -7.324 29.712 1.00 56.91 191 ASN A O 1
ATOM 1523 N N . VAL A 1 192 ? -33.037 -8.724 30.003 1.00 61.12 192 VAL A N 1
ATOM 1524 C CA . VAL A 1 192 ? -33.840 -9.928 30.157 1.00 61.12 192 VAL A CA 1
ATOM 1525 C C . VAL A 1 192 ? -34.371 -9.863 31.584 1.00 61.12 192 VAL A C 1
ATOM 1527 O O . VAL A 1 192 ? -33.732 -10.302 32.538 1.00 61.12 192 VAL A O 1
ATOM 1530 N N . ALA A 1 193 ? -35.499 -9.173 31.745 1.00 59.34 193 ALA A N 1
ATOM 1531 C CA . ALA A 1 193 ? -36.262 -9.186 32.975 1.00 59.34 193 ALA A CA 1
ATOM 1532 C C . ALA A 1 193 ? -36.667 -10.642 33.230 1.00 59.34 193 ALA A C 1
ATOM 1534 O O . ALA A 1 193 ? -37.525 -11.181 32.532 1.00 59.34 193 ALA A O 1
ATOM 1535 N N . TYR A 1 194 ? -36.000 -11.295 34.180 1.00 55.44 194 TYR A N 1
ATOM 1536 C CA . TYR A 1 194 ? -36.455 -12.572 34.708 1.00 55.44 194 TYR A CA 1
ATOM 1537 C C . TYR A 1 194 ? -37.774 -12.310 35.445 1.00 55.44 194 TYR A C 1
ATOM 1539 O O . TYR A 1 194 ? -37.782 -11.624 36.469 1.00 55.44 194 TYR A O 1
ATOM 1547 N N . VAL A 1 195 ? -38.873 -12.786 34.855 1.00 62.53 195 VAL A N 1
ATOM 1548 C CA . VAL A 1 195 ? -40.199 -12.902 35.484 1.00 62.53 195 VAL A CA 1
ATOM 1549 C C . VAL A 1 195 ? -40.257 -14.211 36.254 1.00 62.53 195 VAL A C 1
ATOM 1551 O O . VAL A 1 195 ? -39.791 -15.229 35.692 1.00 62.53 195 VAL A O 1
#

Organism: NCBI:txid1000413